Protein AF-A0AAW9FJ75-F1 (afdb_monomer_lite)

Sequence (188 aa):
MARKNKNDNGDEPKNPLRHLRPRLVPFRLHPFKQQVRNVAEQASFLSKLKSSIDAEEHICPKCDARMVFKAQEGEGAASLVCTSCDHSEPLSINPIEAMERSHRFMDQSNQMFYVGLGAAVLASLISMWNGSVFTFLGGILLGSILWVQSAGMRYRAWQYSNMRVYERKSPFKEWLRSELPFFKNRSA

Secondary structure (DSSP, 8-state):
---------------TTTT-----------HHHHHHHHHHHHHHHHHHHHHHHHHS-PBPTTT-PBEEEEEPTTT--EEEEETTT--EEE-SS-HHHHHHHHHHHHHHHHHHHHHHHHHHHHHHHHHHHHT-HHHHHHHHHHHHHHHHHHHHHHHHHHHHHTT-TT-SS--HHHHHHHH-GGGGGS--

pLDDT: mean 76.02, std 17.43, range [41.06, 97.62]

Organism: NCBI:txid1972867

Foldseek 3Di:
DDDDDDDDDDDDDPDPPPPPPPPPPPPPPPPVVVVVVVVVLLVVLVVLVQVVQVVPFDADPPPRATWHWDQDPPPLWIWTAGPPPRDIDTDPDRLVVLLVLLVVLLVVLVVLLVVLVVQLVVLVVVCVVVVPPVSNVVSNVSSVVSNVSSVVSNLSSVCSSNVVPPPPDRPVVVSVCVVDCVVVPPPD

Radius of gyration: 31.44 Å; chains: 1; bounding box: 96×66×96 Å

Structure (mmCIF, N/CA/C/O backbone):
data_AF-A0AAW9FJ75-F1
#
_entry.id   AF-A0AAW9FJ75-F1
#
loop_
_atom_site.group_PDB
_atom_site.id
_atom_site.type_symbol
_atom_site.label_atom_id
_atom_site.label_alt_id
_atom_site.label_comp_id
_atom_site.label_asym_id
_atom_site.label_entity_id
_atom_site.label_seq_id
_atom_site.pdbx_PDB_ins_code
_atom_site.Cartn_x
_atom_site.Cartn_y
_atom_site.Cartn_z
_atom_site.occupancy
_atom_site.B_iso_or_equiv
_atom_site.auth_seq_id
_atom_site.auth_comp_id
_atom_site.auth_asym_id
_atom_site.auth_atom_id
_atom_site.pdbx_PDB_model_num
ATOM 1 N N . MET A 1 1 ? 71.678 41.082 58.131 1.00 46.50 1 MET A N 1
ATOM 2 C CA . MET A 1 1 ? 72.166 39.683 58.116 1.00 46.50 1 MET A CA 1
ATOM 3 C C . MET A 1 1 ? 71.025 38.752 58.507 1.00 46.50 1 MET A C 1
ATOM 5 O O . MET A 1 1 ? 70.204 39.156 59.314 1.00 46.50 1 MET A O 1
ATOM 9 N N . ALA A 1 2 ? 71.050 37.530 57.966 1.00 46.59 2 ALA A N 1
ATOM 10 C CA . ALA A 1 2 ? 70.231 36.350 58.281 1.00 46.59 2 ALA A CA 1
ATOM 11 C C . ALA A 1 2 ? 68.883 36.164 57.544 1.00 46.59 2 ALA A C 1
ATOM 13 O O . ALA A 1 2 ? 67.877 36.814 57.803 1.00 46.59 2 ALA A O 1
ATOM 14 N N . ARG A 1 3 ? 68.926 35.172 56.641 1.00 50.38 3 ARG A N 1
ATOM 15 C CA . ARG A 1 3 ? 67.830 34.455 55.975 1.00 50.38 3 ARG A CA 1
ATOM 16 C C . ARG A 1 3 ? 66.921 33.743 56.987 1.00 50.38 3 ARG A C 1
ATOM 18 O O . ARG A 1 3 ? 67.434 33.169 57.944 1.00 50.38 3 ARG A O 1
ATOM 25 N N . LYS A 1 4 ? 65.640 33.569 56.642 1.00 51.56 4 LYS A N 1
ATOM 26 C CA . LYS A 1 4 ? 64.932 32.302 56.897 1.00 51.56 4 LYS A CA 1
ATOM 27 C C . LYS A 1 4 ? 63.907 31.992 55.802 1.00 51.56 4 LYS A C 1
ATOM 29 O O . LYS A 1 4 ? 62.943 32.716 55.599 1.00 51.56 4 LYS A O 1
ATOM 34 N N . ASN A 1 5 ? 64.202 30.891 55.115 1.00 59.09 5 ASN A N 1
ATOM 35 C CA . ASN A 1 5 ? 63.336 30.098 54.251 1.00 59.09 5 ASN A CA 1
ATOM 36 C C . ASN A 1 5 ? 62.063 29.672 54.989 1.00 59.09 5 ASN A C 1
ATOM 38 O O . ASN A 1 5 ? 62.166 29.188 56.119 1.00 59.09 5 ASN A O 1
ATOM 42 N N . LYS A 1 6 ? 60.924 29.679 54.292 1.00 54.12 6 LYS A N 1
ATOM 43 C CA . LYS A 1 6 ? 59.921 28.627 54.464 1.00 54.12 6 LYS A CA 1
ATOM 44 C C . LYS A 1 6 ? 59.096 28.452 53.186 1.00 54.12 6 LYS A C 1
ATOM 46 O O . LYS A 1 6 ? 58.213 29.245 52.886 1.00 54.12 6 LYS A O 1
ATOM 51 N N . ASN A 1 7 ? 59.456 27.411 52.439 1.00 52.62 7 ASN A N 1
ATOM 52 C CA . ASN A 1 7 ? 58.570 26.744 51.496 1.00 52.62 7 ASN A CA 1
ATOM 53 C C . ASN A 1 7 ? 57.486 26.052 52.320 1.00 52.62 7 ASN A C 1
ATOM 55 O O . ASN A 1 7 ? 57.838 25.210 53.143 1.00 52.62 7 ASN A O 1
ATOM 59 N N . ASP A 1 8 ? 56.218 26.359 52.078 1.00 57.41 8 ASP A N 1
ATOM 60 C CA . ASP A 1 8 ? 55.123 25.464 52.431 1.00 57.41 8 ASP A CA 1
ATOM 61 C C . ASP A 1 8 ? 54.283 25.258 51.162 1.00 57.41 8 ASP A C 1
ATOM 63 O O . ASP A 1 8 ? 53.726 26.184 50.574 1.00 57.41 8 ASP A O 1
ATOM 67 N N . ASN A 1 9 ? 54.344 24.011 50.695 1.00 53.56 9 ASN A N 1
ATOM 68 C CA . ASN A 1 9 ? 53.592 23.438 49.593 1.00 53.56 9 ASN A CA 1
ATOM 69 C C . ASN A 1 9 ? 52.095 23.457 49.905 1.00 53.56 9 ASN A C 1
ATOM 71 O O . ASN A 1 9 ? 51.703 23.130 51.024 1.00 53.56 9 ASN A O 1
ATOM 75 N N . GLY A 1 10 ? 51.269 23.684 48.891 1.00 53.66 10 GLY A N 1
ATOM 76 C CA . GLY A 1 10 ? 49.847 23.373 48.971 1.00 53.66 10 GLY A CA 1
ATOM 77 C C . GLY A 1 10 ? 49.025 24.306 48.112 1.00 53.66 10 GLY A C 1
ATOM 78 O O . GLY A 1 10 ? 48.746 25.419 48.525 1.00 53.66 10 GLY A O 1
ATOM 79 N N . ASP A 1 11 ? 48.719 23.863 46.896 1.00 50.50 11 ASP A N 1
ATOM 80 C CA . ASP A 1 11 ? 47.339 23.767 46.411 1.00 50.50 11 ASP A CA 1
ATOM 81 C C . ASP A 1 11 ? 47.375 23.321 44.949 1.00 50.50 11 ASP A C 1
ATOM 83 O O . ASP A 1 11 ? 47.463 24.103 44.004 1.00 50.50 11 ASP A O 1
ATOM 87 N N . GLU A 1 12 ? 47.353 22.001 44.774 1.00 53.88 12 GLU A N 1
ATOM 88 C CA . GLU A 1 12 ? 47.086 21.363 43.493 1.00 53.88 12 GLU A CA 1
ATOM 89 C C . GLU A 1 12 ? 45.628 21.690 43.103 1.00 53.88 12 GLU A C 1
ATOM 91 O O . GLU A 1 12 ? 44.701 21.317 43.836 1.00 53.88 12 GLU A O 1
ATOM 96 N N . PRO A 1 13 ? 45.367 22.405 41.992 1.00 55.25 13 PRO A N 1
ATOM 97 C CA . PRO A 1 13 ? 44.003 22.717 41.600 1.00 55.25 13 PRO A CA 1
ATOM 98 C C . PRO A 1 13 ? 43.302 21.423 41.183 1.00 55.25 13 PRO A C 1
ATOM 100 O O . PRO A 1 13 ? 43.617 20.813 40.159 1.00 55.25 13 PRO A O 1
ATOM 103 N N . LYS A 1 14 ? 42.322 21.002 41.990 1.00 55.75 14 LYS A N 1
ATOM 104 C CA . LYS A 1 14 ? 41.403 19.904 41.674 1.00 55.75 14 LYS A CA 1
ATOM 105 C C . LYS A 1 14 ? 40.703 20.215 40.354 1.00 55.75 14 LYS A C 1
ATOM 107 O O . LYS A 1 14 ? 39.761 20.997 40.307 1.00 55.75 14 LYS A O 1
ATOM 112 N N . ASN A 1 15 ? 41.186 19.590 39.287 1.00 48.56 15 ASN A N 1
ATOM 113 C CA . ASN A 1 15 ? 40.640 19.688 37.943 1.00 48.56 15 ASN A CA 1
ATOM 114 C C . ASN A 1 15 ? 39.185 19.154 37.931 1.00 48.56 15 ASN A C 1
ATOM 116 O O . ASN A 1 15 ? 38.987 17.951 38.134 1.00 48.56 15 ASN A O 1
ATOM 120 N N . PRO A 1 16 ? 38.157 19.998 37.705 1.00 53.88 16 PRO A N 1
ATOM 121 C CA . PRO A 1 16 ? 36.751 19.595 37.802 1.00 53.88 16 PRO A CA 1
ATOM 122 C C . PRO A 1 16 ? 36.247 18.778 36.595 1.00 53.88 16 PRO A C 1
ATOM 124 O O . PRO A 1 16 ? 35.074 18.419 36.532 1.00 53.88 16 PRO A O 1
ATOM 127 N N . LEU A 1 17 ? 37.107 18.431 35.631 1.00 52.53 17 LEU A N 1
ATOM 128 C CA . LEU A 1 17 ? 36.696 17.824 34.357 1.00 52.53 17 LEU A CA 1
ATOM 129 C C . LEU A 1 17 ? 36.716 16.283 34.326 1.00 52.53 17 LEU A C 1
ATOM 131 O O . LEU A 1 17 ? 36.639 15.682 33.256 1.00 52.53 17 LEU A O 1
ATOM 135 N N . ARG A 1 18 ? 36.763 15.596 35.477 1.00 48.56 18 ARG A N 1
ATOM 136 C CA . ARG A 1 18 ? 36.807 14.115 35.526 1.00 48.56 18 ARG A CA 1
ATOM 137 C C . ARG A 1 18 ? 35.466 13.397 35.310 1.00 48.56 18 ARG A C 1
ATOM 139 O O . ARG A 1 18 ? 35.436 12.167 35.345 1.00 48.56 18 ARG A O 1
ATOM 146 N N . HIS A 1 19 ? 34.375 14.124 35.063 1.00 50.81 19 HIS A N 1
ATOM 147 C CA . HIS A 1 19 ? 33.045 13.532 34.846 1.00 50.81 19 HIS A CA 1
ATOM 148 C C . HIS A 1 19 ? 32.590 13.470 33.385 1.00 50.81 19 HIS A C 1
ATOM 150 O O . HIS A 1 19 ? 31.574 12.843 33.096 1.00 50.81 19 HIS A O 1
ATOM 156 N N . LEU A 1 20 ? 33.370 13.996 32.440 1.00 49.84 20 LEU A N 1
ATOM 157 C CA . LEU A 1 20 ? 33.106 13.812 31.013 1.00 49.84 20 LEU A CA 1
ATOM 158 C C . LEU A 1 20 ? 33.837 12.566 30.504 1.00 49.84 20 LEU A C 1
ATOM 160 O O . LEU A 1 20 ? 34.730 12.646 29.668 1.00 49.84 20 LEU A O 1
ATOM 164 N N . ARG A 1 21 ? 33.457 11.380 31.004 1.00 48.88 21 ARG A N 1
ATOM 165 C CA . ARG A 1 21 ? 33.684 10.173 30.200 1.00 48.88 21 ARG A CA 1
ATOM 166 C C . ARG A 1 21 ? 32.742 10.286 29.003 1.00 48.88 21 ARG A C 1
ATOM 168 O O . ARG A 1 21 ? 31.530 10.300 29.232 1.00 48.88 21 ARG A O 1
ATOM 175 N N . PRO A 1 22 ? 33.231 10.352 27.754 1.00 47.34 22 PRO A N 1
ATOM 176 C CA . PRO A 1 22 ? 32.351 10.169 26.618 1.00 47.34 22 PRO A CA 1
ATOM 177 C C . PRO A 1 22 ? 31.706 8.793 26.788 1.00 47.34 22 PRO A C 1
ATOM 179 O O . PRO A 1 22 ? 32.383 7.764 26.775 1.00 47.34 22 PRO A O 1
ATOM 182 N N . ARG A 1 23 ? 30.389 8.771 27.022 1.00 41.06 23 ARG A N 1
ATOM 183 C CA . ARG A 1 23 ? 29.586 7.576 26.777 1.00 41.06 23 ARG A CA 1
ATOM 184 C C . ARG A 1 23 ? 29.824 7.262 25.307 1.00 41.06 23 ARG A C 1
ATOM 186 O O . ARG A 1 23 ? 29.280 7.942 24.443 1.00 41.06 23 ARG A O 1
ATOM 193 N N . LEU A 1 24 ? 30.676 6.276 25.041 1.00 42.84 24 LEU A N 1
ATOM 194 C CA . LEU A 1 24 ? 30.712 5.579 23.767 1.00 42.84 24 LEU A CA 1
ATOM 195 C C . LEU A 1 24 ? 29.296 5.050 23.558 1.00 42.84 24 LEU A C 1
ATOM 197 O O . LEU A 1 24 ? 28.901 4.031 24.121 1.00 42.84 24 LEU A O 1
ATOM 201 N N . VAL A 1 25 ? 28.494 5.826 22.834 1.00 48.31 25 VAL A N 1
ATOM 202 C CA . VAL A 1 25 ? 27.226 5.363 22.295 1.00 48.31 25 VAL A CA 1
ATOM 203 C C . VAL A 1 25 ? 27.608 4.160 21.438 1.00 48.31 25 VAL A C 1
ATOM 205 O O . VAL A 1 25 ? 28.497 4.305 20.594 1.00 48.31 25 VAL A O 1
ATOM 208 N N . PRO A 1 26 ? 27.038 2.966 21.663 1.00 45.91 26 PRO A N 1
ATOM 209 C CA . PRO A 1 26 ? 27.332 1.836 20.804 1.00 45.91 26 PRO A CA 1
ATOM 210 C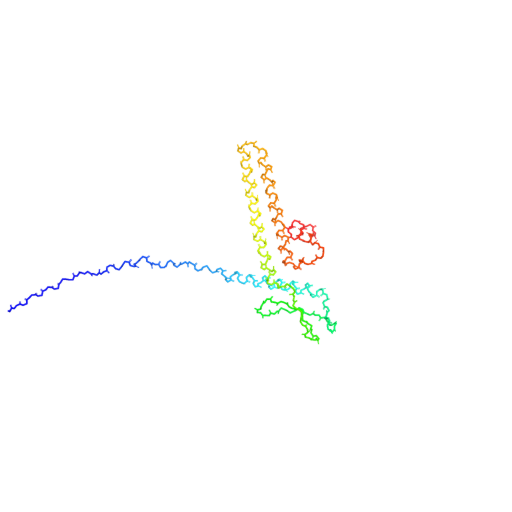 C . PRO A 1 26 ? 26.978 2.254 19.379 1.00 45.91 26 PRO A C 1
ATOM 212 O O . PRO A 1 26 ? 25.820 2.550 19.076 1.00 45.91 26 PRO A O 1
ATOM 215 N N . PHE A 1 27 ? 27.999 2.338 18.526 1.00 42.16 27 PHE A N 1
ATOM 216 C CA . PHE A 1 27 ? 27.842 2.562 17.100 1.00 42.16 27 PHE A CA 1
ATOM 217 C C . PHE A 1 27 ? 26.965 1.415 16.590 1.00 42.16 27 PHE A C 1
ATOM 219 O O . PHE A 1 27 ? 27.404 0.269 16.479 1.00 42.16 27 PHE A O 1
ATOM 226 N N . ARG A 1 28 ? 25.675 1.696 16.372 1.00 45.28 28 ARG A N 1
ATOM 227 C CA . ARG A 1 28 ? 24.745 0.762 15.741 1.00 45.28 28 ARG A CA 1
ATOM 228 C C . ARG A 1 28 ? 25.319 0.425 14.367 1.00 45.28 28 ARG A C 1
ATOM 230 O O . ARG A 1 28 ? 25.204 1.221 13.442 1.00 45.28 28 ARG A O 1
ATOM 237 N N . LEU A 1 29 ? 25.854 -0.783 14.212 1.00 42.38 29 LEU A N 1
ATOM 238 C CA . LEU A 1 29 ? 26.200 -1.431 12.937 1.00 42.38 29 LEU A CA 1
ATOM 239 C C . LEU A 1 29 ? 24.950 -1.740 12.072 1.00 42.38 29 LEU A C 1
ATOM 241 O O . LEU A 1 29 ? 24.870 -2.767 11.403 1.00 42.38 29 LEU A O 1
ATOM 245 N N . HIS A 1 30 ? 23.942 -0.864 12.085 1.00 46.34 30 HIS A N 1
ATOM 246 C CA . HIS A 1 30 ? 22.736 -0.992 11.274 1.00 46.34 30 HIS A CA 1
ATOM 247 C C . HIS A 1 30 ? 22.834 -0.481 9.823 1.00 46.34 30 HIS A C 1
ATOM 249 O O . HIS A 1 30 ? 22.090 -1.037 9.012 1.00 46.34 30 HIS A O 1
ATOM 255 N N . PRO A 1 31 ? 23.707 0.474 9.417 1.00 50.16 31 PRO A N 1
ATOM 256 C CA . PRO A 1 31 ? 23.591 1.028 8.067 1.00 50.16 31 PRO A CA 1
ATOM 257 C C . PRO A 1 31 ? 23.984 0.011 6.990 1.00 50.16 31 PRO A C 1
ATOM 259 O O . PRO A 1 31 ? 23.342 -0.050 5.949 1.00 50.16 31 PRO A O 1
ATOM 262 N N . PHE A 1 32 ? 24.953 -0.871 7.259 1.00 43.66 32 PHE A N 1
ATOM 263 C CA . PHE A 1 32 ? 25.459 -1.794 6.239 1.00 43.66 32 PHE A CA 1
ATOM 264 C C . PHE A 1 32 ? 24.458 -2.904 5.884 1.00 43.66 32 PHE A C 1
ATOM 266 O O . PHE A 1 32 ? 24.264 -3.218 4.714 1.00 43.66 32 PHE A O 1
ATOM 273 N N . LYS A 1 33 ? 23.745 -3.469 6.871 1.00 46.38 33 LYS A N 1
ATOM 274 C CA . LYS A 1 33 ? 22.699 -4.475 6.598 1.00 46.38 33 LYS A CA 1
ATOM 275 C C . LYS A 1 33 ? 21.486 -3.875 5.887 1.00 46.38 33 LYS A C 1
ATOM 277 O O . LYS A 1 33 ? 20.886 -4.564 5.068 1.00 46.38 33 LYS A O 1
ATOM 282 N N . GLN A 1 34 ? 21.134 -2.622 6.183 1.00 49.28 34 GLN A N 1
ATOM 283 C CA . GLN A 1 34 ? 20.093 -1.903 5.443 1.00 49.28 34 GLN A CA 1
ATOM 284 C C . GLN A 1 34 ? 20.538 -1.629 4.006 1.00 49.28 34 GLN A C 1
ATOM 286 O O . GLN A 1 34 ? 19.801 -1.931 3.077 1.00 49.28 34 GLN A O 1
ATOM 291 N N . GLN A 1 35 ? 21.771 -1.170 3.810 1.00 50.38 35 GLN A N 1
ATOM 292 C CA . GLN A 1 35 ? 22.295 -0.843 2.488 1.00 50.38 35 GLN A CA 1
ATOM 293 C C . GLN A 1 35 ? 22.420 -2.077 1.582 1.00 50.38 35 GLN A C 1
ATOM 295 O O . GLN A 1 35 ? 21.996 -2.027 0.433 1.00 50.38 35 GLN A O 1
ATOM 300 N N . VAL A 1 36 ? 22.884 -3.220 2.098 1.00 52.94 36 VAL A N 1
ATOM 301 C CA . VAL A 1 36 ? 22.960 -4.471 1.316 1.00 52.94 36 VAL A CA 1
ATOM 302 C C . VAL A 1 36 ? 21.568 -5.047 1.011 1.00 52.94 36 VAL A C 1
ATOM 304 O O . VAL A 1 36 ? 21.348 -5.561 -0.085 1.00 52.94 36 VAL A O 1
ATOM 307 N N . ARG A 1 37 ? 20.599 -4.931 1.936 1.00 54.38 37 ARG A N 1
ATOM 308 C CA . ARG A 1 37 ? 19.208 -5.351 1.683 1.00 54.38 37 ARG A CA 1
ATOM 309 C C . ARG A 1 37 ? 18.560 -4.490 0.592 1.00 54.38 37 ARG A C 1
ATOM 311 O O . ARG A 1 37 ? 17.926 -5.044 -0.299 1.00 54.38 37 ARG A O 1
ATOM 318 N N . ASN A 1 38 ? 18.824 -3.184 0.604 1.00 59.75 38 ASN A N 1
ATOM 319 C CA . ASN A 1 38 ? 18.346 -2.254 -0.417 1.00 59.75 38 ASN A CA 1
ATOM 320 C C . ASN A 1 38 ? 18.935 -2.570 -1.801 1.00 59.75 38 ASN A C 1
ATOM 322 O O . ASN A 1 38 ? 18.204 -2.529 -2.782 1.00 59.75 38 ASN A O 1
ATOM 326 N N . VAL A 1 39 ? 20.219 -2.943 -1.895 1.00 66.50 39 VAL A N 1
ATOM 327 C CA . VAL A 1 39 ? 20.851 -3.319 -3.177 1.00 66.50 39 VAL A CA 1
ATOM 328 C C . VAL A 1 39 ? 20.269 -4.624 -3.731 1.00 66.50 39 VAL A C 1
ATOM 330 O O . VAL A 1 39 ? 19.999 -4.716 -4.926 1.00 66.50 39 VAL A O 1
ATOM 333 N N . ALA A 1 40 ? 20.030 -5.629 -2.881 1.00 65.44 40 ALA A N 1
ATOM 334 C CA . ALA A 1 40 ? 19.418 -6.888 -3.311 1.00 65.44 40 ALA A CA 1
ATOM 335 C C . ALA A 1 40 ? 17.955 -6.703 -3.758 1.00 65.44 40 ALA A C 1
ATOM 337 O O . ALA A 1 40 ? 17.549 -7.247 -4.788 1.00 65.44 40 ALA A O 1
ATOM 338 N N . GLU A 1 41 ? 17.172 -5.906 -3.024 1.00 65.56 41 GLU A N 1
ATOM 339 C CA . GLU A 1 41 ? 15.804 -5.554 -3.418 1.00 65.56 41 GLU A CA 1
ATOM 340 C C . GLU A 1 41 ? 15.790 -4.743 -4.718 1.00 65.56 41 GLU A C 1
ATOM 342 O O . GLU A 1 41 ? 15.038 -5.092 -5.629 1.00 65.56 41 GLU A O 1
ATOM 347 N N . GLN A 1 42 ? 16.680 -3.755 -4.865 1.00 67.75 42 GLN A N 1
ATOM 348 C CA . GLN A 1 42 ? 16.848 -2.994 -6.107 1.00 67.75 42 GLN A CA 1
ATOM 349 C C . GLN A 1 42 ? 17.211 -3.898 -7.286 1.00 67.75 42 GLN A C 1
ATOM 351 O O . GLN A 1 42 ? 16.582 -3.801 -8.334 1.00 67.75 42 GLN A O 1
ATOM 356 N N . ALA A 1 43 ? 18.159 -4.823 -7.126 1.00 70.38 43 ALA A N 1
ATOM 357 C CA . ALA A 1 43 ? 18.528 -5.765 -8.181 1.00 70.38 43 ALA A CA 1
ATOM 358 C C . ALA A 1 43 ? 17.350 -6.670 -8.586 1.00 70.38 43 ALA A C 1
ATOM 360 O O . ALA A 1 43 ? 17.127 -6.906 -9.774 1.00 70.38 43 ALA A O 1
ATOM 361 N N . SER A 1 44 ? 16.559 -7.141 -7.614 1.00 72.69 44 SER A N 1
ATOM 362 C CA . SER A 1 44 ? 15.359 -7.949 -7.876 1.00 72.69 44 SER A CA 1
ATOM 363 C C . SER A 1 44 ? 14.238 -7.158 -8.563 1.00 72.69 44 SER A C 1
ATOM 365 O O . SER A 1 44 ? 13.468 -7.705 -9.352 1.00 72.69 44 SER A O 1
ATOM 367 N N . PHE A 1 45 ? 14.147 -5.859 -8.279 1.00 68.19 45 PHE A N 1
ATOM 368 C CA . PHE A 1 45 ? 13.196 -4.959 -8.914 1.00 68.19 45 PHE A CA 1
ATOM 369 C C . PHE A 1 45 ? 13.628 -4.633 -10.345 1.00 68.19 45 PHE A C 1
ATOM 371 O O . PHE A 1 45 ? 12.825 -4.752 -11.266 1.00 68.19 45 PHE A O 1
ATOM 378 N N . LEU A 1 46 ? 14.910 -4.323 -10.553 1.00 69.50 46 LEU A N 1
ATOM 379 C CA . LEU A 1 46 ? 15.499 -4.082 -11.871 1.00 69.50 46 LEU A CA 1
ATOM 380 C C . LEU A 1 46 ? 15.405 -5.310 -12.784 1.00 69.50 46 LEU A C 1
ATOM 382 O O . LEU A 1 46 ? 15.153 -5.162 -13.978 1.00 69.50 46 LEU A O 1
ATOM 386 N N . SER A 1 47 ? 15.550 -6.525 -12.249 1.00 73.94 47 SER A N 1
ATOM 387 C CA . SER A 1 47 ? 15.378 -7.745 -13.045 1.00 73.94 47 SER A CA 1
ATOM 388 C C . SER A 1 47 ? 13.919 -7.976 -13.451 1.00 73.94 47 SER A C 1
ATOM 390 O O . SER A 1 47 ? 13.655 -8.287 -14.613 1.00 73.94 47 SER A O 1
ATOM 392 N N . LYS A 1 48 ? 12.958 -7.749 -12.542 1.00 72.31 48 LYS A N 1
ATOM 393 C CA . LYS A 1 48 ? 11.521 -7.778 -12.870 1.00 72.31 48 LYS A CA 1
ATOM 394 C C . LYS A 1 48 ? 11.147 -6.711 -13.897 1.00 72.31 48 LYS A C 1
ATOM 396 O O . LYS A 1 48 ? 10.415 -7.009 -14.841 1.00 72.31 48 LYS A O 1
ATOM 401 N N . LEU A 1 49 ? 11.678 -5.501 -13.741 1.00 67.94 49 LEU A N 1
ATOM 402 C CA . LEU A 1 49 ? 11.532 -4.400 -14.689 1.00 67.94 49 LEU A CA 1
ATOM 403 C C . LEU A 1 49 ? 12.004 -4.797 -16.078 1.00 67.94 49 LEU A C 1
ATOM 405 O O . LEU A 1 49 ? 11.227 -4.731 -17.025 1.00 67.94 49 LEU A O 1
ATOM 409 N N . LYS A 1 50 ? 13.242 -5.285 -16.172 1.00 70.62 50 LYS A N 1
ATOM 410 C CA . LYS A 1 50 ? 13.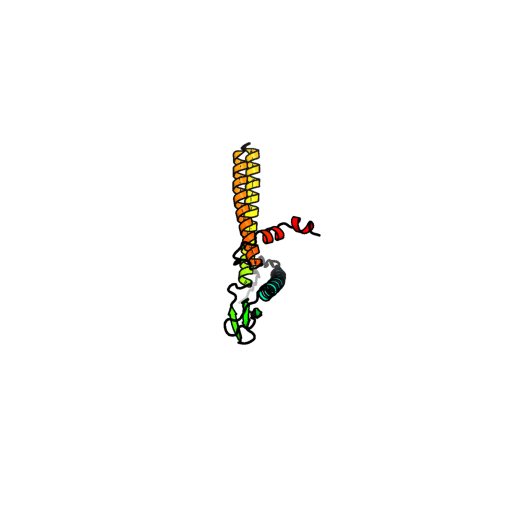815 -5.758 -17.426 1.00 70.62 50 LYS A CA 1
ATOM 411 C C . LYS A 1 50 ? 12.929 -6.821 -18.074 1.00 70.62 50 LYS A C 1
ATOM 413 O O . LYS A 1 50 ? 12.592 -6.684 -19.238 1.00 70.62 50 LYS A O 1
ATOM 418 N N . SER A 1 51 ? 12.458 -7.813 -17.311 1.00 71.50 51 SER A N 1
ATOM 419 C CA . SER A 1 51 ? 11.570 -8.853 -17.853 1.00 71.50 51 SER A CA 1
ATOM 420 C C . SER A 1 51 ? 10.200 -8.342 -18.315 1.00 71.50 51 SER A C 1
ATOM 422 O O . SER A 1 51 ? 9.631 -8.904 -19.243 1.00 71.50 51 SER A O 1
ATOM 424 N N . SER A 1 52 ? 9.667 -7.293 -17.681 1.00 66.94 52 SER A N 1
ATOM 425 C CA . SER A 1 52 ? 8.366 -6.716 -18.048 1.00 66.94 52 SER A CA 1
ATOM 426 C C . SER A 1 52 ? 8.485 -5.863 -19.309 1.00 66.94 52 SER A C 1
ATOM 428 O O . SER A 1 52 ? 7.638 -5.948 -20.187 1.00 66.94 52 SER A O 1
ATOM 430 N N . ILE A 1 53 ? 9.574 -5.099 -19.416 1.00 67.31 53 ILE A N 1
ATOM 431 C CA . ILE A 1 53 ? 9.885 -4.259 -20.575 1.00 67.31 53 ILE A CA 1
ATOM 432 C C . ILE A 1 53 ? 10.297 -5.115 -21.775 1.00 67.31 53 ILE A C 1
ATOM 434 O O . ILE A 1 53 ? 9.852 -4.852 -22.877 1.00 67.31 53 ILE A O 1
ATOM 438 N N . ASP A 1 54 ? 11.082 -6.179 -21.588 1.00 67.19 54 ASP A N 1
ATOM 439 C CA . ASP A 1 54 ? 11.462 -7.084 -22.686 1.00 67.19 54 ASP A CA 1
ATOM 440 C C . ASP A 1 54 ? 10.252 -7.864 -23.253 1.00 67.19 54 ASP A C 1
ATOM 442 O O . ASP A 1 54 ? 10.302 -8.353 -24.391 1.00 67.19 54 ASP A O 1
ATOM 446 N N . ALA A 1 55 ? 9.176 -7.996 -22.462 1.00 60.66 55 ALA A N 1
ATOM 447 C CA . ALA A 1 55 ? 7.914 -8.613 -22.868 1.00 60.66 55 ALA A CA 1
ATOM 448 C C . ALA A 1 55 ? 7.003 -7.659 -23.661 1.00 60.66 55 ALA A C 1
ATOM 450 O O . ALA A 1 55 ? 6.190 -8.128 -24.458 1.00 60.66 55 ALA A O 1
ATOM 451 N N . GLU A 1 56 ? 7.137 -6.347 -23.462 1.00 65.88 56 GLU A N 1
ATOM 452 C CA . GLU A 1 56 ? 6.410 -5.324 -24.210 1.00 65.88 56 GLU A CA 1
ATOM 453 C C . GLU A 1 56 ? 7.305 -4.836 -25.357 1.00 65.88 56 GLU A C 1
ATOM 455 O O . GLU A 1 56 ? 8.353 -4.230 -25.156 1.00 65.88 56 GLU A O 1
ATOM 460 N N . GLU A 1 57 ? 6.962 -5.184 -26.596 1.00 69.38 57 GLU A N 1
ATOM 461 C CA . GLU A 1 57 ? 7.838 -4.896 -27.730 1.00 69.38 57 GLU A CA 1
ATOM 462 C C . GLU A 1 57 ? 7.870 -3.392 -28.040 1.00 69.38 57 GLU A C 1
ATOM 464 O O . GLU A 1 57 ? 6.997 -2.849 -28.712 1.00 69.38 57 GLU A O 1
ATOM 469 N N . HIS A 1 58 ? 8.895 -2.710 -27.531 1.00 77.06 58 HIS A N 1
ATOM 470 C CA . HIS A 1 58 ? 9.138 -1.301 -27.805 1.00 77.06 58 HIS A CA 1
ATOM 471 C C . HIS A 1 58 ? 9.915 -1.129 -29.116 1.00 77.06 58 HIS A C 1
ATOM 473 O O . HIS A 1 58 ? 11.071 -1.547 -29.242 1.00 77.06 58 HIS A O 1
ATOM 479 N N . ILE A 1 59 ? 9.272 -0.483 -30.087 1.00 83.31 59 ILE A N 1
ATOM 480 C CA . ILE A 1 59 ? 9.814 -0.215 -31.422 1.00 83.31 59 ILE A CA 1
ATOM 481 C C . ILE A 1 59 ? 10.386 1.206 -31.455 1.00 83.31 59 ILE A C 1
ATOM 483 O O . ILE A 1 59 ? 9.752 2.150 -30.985 1.00 83.31 59 ILE A O 1
ATOM 487 N N . CYS A 1 60 ? 11.599 1.368 -31.985 1.00 84.06 60 CYS A N 1
ATOM 488 C CA . CYS A 1 60 ? 12.253 2.669 -32.079 1.00 84.06 60 CYS A CA 1
ATOM 489 C C . CYS A 1 60 ? 11.555 3.572 -33.112 1.00 84.06 60 CYS A C 1
ATOM 491 O O . CYS A 1 60 ? 11.484 3.187 -34.277 1.00 84.06 60 CYS A O 1
ATOM 493 N N . PRO A 1 61 ? 11.177 4.818 -32.768 1.00 85.38 61 PRO A N 1
ATOM 494 C CA . PRO A 1 61 ? 10.484 5.720 -33.694 1.00 85.38 61 PRO A CA 1
ATOM 495 C C . PRO A 1 61 ? 11.344 6.199 -34.877 1.00 85.38 61 PRO A C 1
ATOM 497 O O . PRO A 1 61 ? 10.823 6.816 -35.801 1.00 85.38 61 PRO A O 1
ATOM 500 N N . LYS A 1 62 ? 12.669 5.980 -34.843 1.00 89.25 62 LYS A N 1
ATOM 501 C CA . LYS A 1 62 ? 13.594 6.425 -35.900 1.00 89.25 62 LYS A CA 1
ATOM 502 C C . LYS A 1 62 ? 13.926 5.360 -36.939 1.00 89.25 62 LYS A C 1
ATOM 504 O O . LYS A 1 62 ? 14.236 5.716 -38.071 1.00 89.25 62 LYS A O 1
ATOM 509 N N . CYS A 1 63 ? 13.976 4.091 -36.548 1.00 87.88 63 CYS A N 1
ATOM 510 C CA . CYS A 1 63 ? 14.500 3.024 -37.407 1.00 87.88 63 CYS A CA 1
ATOM 511 C C . CYS A 1 63 ? 13.727 1.707 -37.306 1.00 87.88 63 CYS A C 1
ATOM 513 O O . CYS A 1 63 ? 14.204 0.702 -37.827 1.00 87.88 63 CYS A O 1
ATOM 515 N N . ASP A 1 64 ? 12.595 1.695 -36.597 1.00 87.69 64 ASP A N 1
ATOM 516 C CA . ASP A 1 64 ? 11.744 0.525 -36.352 1.00 87.69 64 ASP A CA 1
ATOM 517 C C . ASP A 1 64 ? 12.459 -0.701 -35.750 1.00 87.69 64 ASP A C 1
ATOM 519 O O . ASP A 1 64 ? 11.906 -1.797 -35.676 1.00 87.69 64 ASP A O 1
ATOM 523 N N . ALA A 1 65 ? 13.688 -0.531 -35.259 1.00 87.69 65 ALA A N 1
ATOM 524 C CA . ALA A 1 65 ? 14.411 -1.580 -34.562 1.00 87.69 65 ALA A CA 1
ATOM 525 C C . ALA A 1 65 ? 13.949 -1.698 -33.104 1.00 87.69 65 ALA A C 1
ATOM 527 O O . ALA A 1 65 ? 13.493 -0.734 -32.482 1.00 87.69 65 ALA A O 1
ATOM 528 N N . ARG A 1 66 ? 14.122 -2.892 -32.536 1.00 83.94 66 ARG A N 1
ATOM 529 C CA . ARG A 1 66 ? 13.761 -3.199 -31.149 1.00 83.94 66 ARG A CA 1
ATOM 530 C C . ARG A 1 66 ? 14.609 -2.382 -30.171 1.00 83.94 66 ARG A C 1
ATOM 532 O O . ARG A 1 66 ? 15.838 -2.353 -30.282 1.00 83.94 66 ARG A O 1
ATOM 539 N N . MET A 1 67 ? 13.965 -1.731 -29.208 1.00 81.12 67 MET A N 1
ATOM 540 C CA . MET A 1 67 ? 14.656 -1.033 -28.123 1.00 81.12 67 MET A CA 1
ATOM 541 C C . MET A 1 67 ? 14.962 -1.998 -26.976 1.00 81.12 67 MET A C 1
ATOM 543 O O . MET A 1 67 ? 14.167 -2.882 -26.668 1.00 81.12 67 MET A O 1
ATOM 547 N N . VAL A 1 68 ? 16.129 -1.835 -26.351 1.00 82.38 68 VAL A N 1
ATOM 548 C CA . VAL A 1 68 ? 16.584 -2.667 -25.231 1.00 82.38 68 VAL A CA 1
ATOM 549 C C . VAL A 1 68 ? 16.686 -1.810 -23.979 1.00 82.38 68 VAL A C 1
ATOM 551 O O . VAL A 1 68 ? 17.190 -0.687 -24.015 1.00 82.38 68 VAL A O 1
ATOM 554 N N . PHE A 1 69 ? 16.246 -2.353 -22.850 1.00 79.69 69 PHE A N 1
ATOM 555 C CA . PHE A 1 69 ? 16.388 -1.696 -21.560 1.00 79.69 69 PHE A CA 1
ATOM 556 C C . PHE A 1 69 ? 17.860 -1.617 -21.121 1.00 79.69 69 PHE A C 1
ATOM 558 O O . PHE A 1 69 ? 18.535 -2.645 -20.987 1.00 79.69 69 PHE A O 1
ATOM 565 N N . LYS A 1 70 ? 18.342 -0.406 -20.821 1.00 76.56 70 LYS A N 1
ATOM 566 C CA . LYS A 1 70 ? 19.619 -0.174 -20.135 1.00 76.56 70 LYS A CA 1
ATOM 567 C C . LYS A 1 70 ? 19.385 0.630 -18.856 1.00 76.56 70 LYS A C 1
ATOM 569 O O . LYS A 1 70 ? 18.877 1.748 -18.884 1.00 76.56 70 LYS A O 1
ATOM 574 N N . ALA A 1 71 ? 19.796 0.061 -17.725 1.00 69.75 71 ALA A N 1
ATOM 575 C CA . ALA A 1 71 ? 19.955 0.819 -16.490 1.00 69.75 71 ALA A CA 1
ATOM 576 C C . ALA A 1 71 ? 21.270 1.609 -16.572 1.00 69.75 71 ALA A C 1
ATOM 578 O O . ALA A 1 71 ? 22.306 1.023 -16.890 1.00 69.75 71 ALA A O 1
ATOM 579 N N . GLN A 1 72 ? 21.236 2.916 -16.311 1.00 67.75 72 GLN A N 1
ATOM 580 C CA . GLN A 1 72 ? 22.453 3.719 -16.205 1.00 67.75 72 GLN A CA 1
ATOM 581 C C . GLN A 1 72 ? 23.111 3.466 -14.843 1.00 67.75 72 GLN A C 1
ATOM 583 O O . GLN A 1 72 ? 22.486 3.636 -13.793 1.00 67.75 72 GLN A O 1
ATOM 588 N N . GLU A 1 73 ? 24.382 3.063 -14.852 1.00 58.28 73 GLU A N 1
ATOM 589 C CA . GLU A 1 73 ? 25.191 2.995 -13.635 1.00 58.28 73 GLU A CA 1
ATOM 590 C C . GLU A 1 73 ? 25.412 4.411 -13.085 1.00 58.28 73 GLU A C 1
ATOM 592 O O . GLU A 1 73 ? 25.926 5.281 -13.781 1.00 58.28 73 GLU A O 1
ATOM 597 N N . GLY A 1 74 ? 25.022 4.643 -11.828 1.00 54.97 74 GLY A N 1
ATOM 598 C CA . GLY A 1 74 ? 25.364 5.856 -11.075 1.00 54.97 74 GLY A CA 1
ATOM 599 C C . GLY A 1 74 ? 24.194 6.775 -10.715 1.00 54.97 74 GLY A C 1
ATOM 600 O O . GLY A 1 74 ? 24.212 7.342 -9.628 1.00 54.97 74 GLY A O 1
ATOM 601 N N . GLU A 1 75 ? 23.151 6.873 -11.546 1.00 55.31 75 GLU A N 1
ATOM 602 C CA . GLU A 1 75 ? 22.074 7.870 -11.344 1.00 55.31 75 GLU A CA 1
ATOM 603 C C . GLU A 1 75 ? 20.680 7.268 -11.123 1.00 55.31 75 GLU A C 1
ATOM 605 O O . GLU A 1 75 ? 19.705 7.984 -10.893 1.00 55.31 75 GLU A O 1
ATOM 610 N N . GLY A 1 76 ? 20.548 5.940 -11.187 1.00 57.12 76 GLY A N 1
ATOM 611 C CA . GLY A 1 76 ? 19.250 5.277 -11.033 1.00 57.12 76 GLY A CA 1
ATOM 612 C C . GLY A 1 76 ? 18.268 5.533 -12.172 1.00 57.12 76 GLY A C 1
ATOM 613 O O . GLY A 1 76 ? 17.150 5.024 -12.138 1.00 57.12 76 GLY A O 1
ATOM 614 N N . ALA A 1 77 ? 18.674 6.300 -13.181 1.00 64.00 77 ALA A N 1
ATOM 615 C CA . ALA A 1 77 ? 17.923 6.484 -14.401 1.00 64.00 77 ALA A CA 1
ATOM 616 C C . ALA A 1 77 ? 17.929 5.183 -15.212 1.00 64.00 77 ALA A C 1
ATOM 618 O O . ALA A 1 77 ? 18.934 4.475 -15.320 1.00 64.00 77 ALA A O 1
ATOM 619 N N . ALA A 1 78 ? 16.778 4.864 -15.786 1.00 72.44 78 ALA A N 1
ATOM 620 C CA . ALA A 1 78 ? 16.638 3.793 -16.751 1.00 72.44 78 ALA A CA 1
ATOM 621 C C . ALA A 1 78 ? 16.209 4.394 -18.087 1.00 72.44 78 ALA A C 1
ATOM 623 O O . ALA A 1 78 ? 15.389 5.314 -18.121 1.00 72.44 78 ALA A O 1
ATOM 624 N N . SER A 1 79 ? 16.749 3.877 -19.184 1.00 80.00 79 SER A N 1
ATOM 625 C CA . SER A 1 79 ? 16.374 4.302 -20.528 1.00 80.00 79 SER A CA 1
ATOM 626 C C . SER A 1 79 ? 16.196 3.107 -21.456 1.00 80.00 79 SER A C 1
ATOM 628 O O . SER A 1 79 ? 16.793 2.039 -21.284 1.00 80.00 79 SER A O 1
ATOM 630 N N . LEU A 1 80 ? 15.329 3.296 -22.444 1.00 81.69 80 LEU A N 1
ATOM 631 C CA . LEU A 1 80 ? 15.222 2.421 -23.600 1.00 81.69 80 LEU A CA 1
ATOM 632 C C . LEU A 1 80 ? 16.262 2.890 -24.609 1.00 81.69 80 LEU A C 1
ATOM 634 O O . LEU A 1 80 ? 16.261 4.055 -24.996 1.00 81.69 80 LEU A O 1
ATOM 638 N N . VAL A 1 81 ? 17.169 2.004 -25.010 1.00 85.44 81 VAL A N 1
ATOM 639 C CA . VAL A 1 81 ? 18.232 2.317 -25.969 1.00 85.44 81 VAL A CA 1
ATOM 640 C C . VAL A 1 81 ? 18.059 1.440 -27.199 1.00 85.44 81 VAL A C 1
ATOM 642 O O . VAL A 1 81 ? 18.036 0.211 -27.109 1.00 85.44 81 VAL A O 1
ATOM 645 N N . CYS A 1 82 ? 17.944 2.068 -28.364 1.00 86.75 82 CYS A N 1
ATOM 646 C CA . CYS A 1 82 ? 17.946 1.374 -29.640 1.00 86.75 82 CYS A CA 1
ATOM 647 C C . CYS A 1 82 ? 19.377 0.986 -30.026 1.00 86.75 82 CYS A C 1
ATOM 649 O O . CYS A 1 82 ? 20.246 1.842 -30.172 1.00 86.75 82 CYS A O 1
ATOM 651 N N . THR A 1 83 ? 19.624 -0.304 -30.245 1.00 86.19 83 THR A N 1
ATOM 652 C CA . THR A 1 83 ? 20.952 -0.813 -30.627 1.00 86.19 83 THR A CA 1
ATOM 653 C C . THR A 1 83 ? 21.338 -0.491 -32.072 1.00 86.19 83 THR A C 1
ATOM 655 O O . THR A 1 83 ? 22.519 -0.540 -32.399 1.00 86.19 83 THR A O 1
ATOM 658 N N . SER A 1 84 ? 20.372 -0.156 -32.936 1.00 89.12 84 SER A N 1
ATOM 659 C CA . SER A 1 84 ? 20.614 0.098 -34.363 1.00 89.12 84 SER A CA 1
ATOM 660 C C . SER A 1 84 ? 20.955 1.551 -34.692 1.00 89.12 84 SER A C 1
ATOM 662 O O . SER A 1 84 ? 21.708 1.788 -35.630 1.00 89.12 84 SER A O 1
ATOM 664 N N . CYS A 1 85 ? 20.395 2.526 -33.968 1.00 88.94 85 CYS A N 1
ATOM 665 C CA . CYS A 1 85 ? 20.568 3.956 -34.271 1.00 88.94 85 CYS A CA 1
ATOM 666 C C . CYS A 1 85 ? 21.026 4.803 -33.074 1.00 88.94 85 CYS A C 1
ATOM 668 O O . CYS A 1 85 ? 21.044 6.029 -33.175 1.00 88.94 85 CYS A O 1
ATOM 670 N N . ASP A 1 86 ? 21.349 4.158 -31.947 1.00 86.56 86 ASP A N 1
ATOM 671 C CA . ASP A 1 86 ? 21.781 4.785 -30.689 1.00 86.56 86 ASP A CA 1
ATOM 672 C C . ASP A 1 86 ? 20.789 5.824 -30.127 1.00 86.56 86 ASP A C 1
ATOM 674 O O . ASP A 1 86 ? 21.122 6.698 -29.329 1.00 86.56 86 ASP A O 1
ATOM 678 N N . HIS A 1 87 ? 19.522 5.747 -30.546 1.00 85.75 87 HIS A N 1
ATOM 679 C CA . HIS A 1 87 ? 18.468 6.579 -29.989 1.00 85.75 87 HIS A CA 1
ATOM 680 C C . HIS A 1 87 ? 18.091 6.075 -28.595 1.00 85.75 87 HIS A C 1
ATOM 682 O O . HIS A 1 87 ? 17.727 4.908 -28.436 1.00 85.75 87 HIS A O 1
ATOM 688 N N . SER A 1 88 ? 18.158 6.962 -27.602 1.00 82.88 88 SER A N 1
ATOM 689 C CA . SER A 1 88 ? 17.737 6.682 -26.232 1.00 82.88 88 SER A CA 1
ATOM 690 C C . SER A 1 88 ? 16.491 7.476 -25.855 1.00 82.88 88 SER A C 1
ATOM 692 O O . SER A 1 88 ? 16.470 8.697 -26.026 1.00 82.88 88 SER A O 1
ATOM 694 N N . GLU A 1 89 ? 15.509 6.805 -25.266 1.00 80.12 89 GLU A N 1
ATOM 695 C CA . GLU A 1 89 ? 14.333 7.431 -24.667 1.00 80.12 89 GLU A CA 1
ATOM 696 C C . GLU A 1 89 ? 14.360 7.201 -23.145 1.00 80.12 89 GLU A C 1
ATOM 698 O O . GLU A 1 89 ? 14.499 6.055 -22.696 1.00 80.12 89 GLU A O 1
ATOM 703 N N . PRO A 1 90 ? 14.308 8.263 -22.318 1.00 74.00 90 PRO A N 1
ATOM 704 C CA . PRO A 1 90 ? 14.282 8.098 -20.870 1.00 74.00 90 PRO A CA 1
ATOM 705 C C . PRO A 1 90 ? 12.969 7.429 -20.454 1.00 74.00 90 PRO A C 1
ATOM 707 O O . PRO A 1 90 ? 11.900 7.802 -20.939 1.00 74.00 90 PRO A O 1
ATOM 710 N N . LEU A 1 91 ? 13.020 6.470 -19.524 1.00 70.88 91 LEU A N 1
ATOM 711 C CA . LEU A 1 91 ? 11.784 5.996 -18.908 1.00 70.88 91 LEU A CA 1
ATOM 712 C C . LEU A 1 91 ? 11.131 7.164 -18.164 1.00 70.88 91 LEU A C 1
ATOM 714 O O . LEU A 1 91 ? 11.770 7.848 -17.366 1.00 70.88 91 LEU A O 1
ATOM 718 N N . SER A 1 92 ? 9.830 7.346 -18.379 1.00 67.12 92 SER A N 1
ATOM 719 C CA . SER A 1 92 ? 9.028 8.372 -17.700 1.00 67.12 92 SER A CA 1
ATOM 720 C C . SER A 1 92 ? 8.979 8.203 -16.176 1.00 67.12 92 SER A C 1
ATOM 722 O O . SER A 1 92 ? 8.629 9.141 -15.462 1.00 67.12 92 SER A O 1
ATOM 724 N N . ILE A 1 93 ? 9.350 7.025 -15.665 1.00 68.44 93 ILE A N 1
ATOM 725 C CA . ILE A 1 93 ? 9.494 6.746 -14.239 1.00 68.44 93 ILE A CA 1
ATOM 726 C C . ILE A 1 93 ? 10.933 6.329 -13.943 1.00 68.44 93 ILE A C 1
ATOM 728 O O . ILE A 1 93 ? 11.403 5.299 -14.430 1.00 68.44 93 ILE A O 1
ATOM 732 N N . ASN A 1 94 ? 11.587 7.069 -13.046 1.00 75.44 94 ASN A N 1
ATOM 733 C CA . ASN A 1 94 ? 12.819 6.613 -12.421 1.00 75.44 94 ASN A CA 1
ATOM 734 C C . ASN A 1 94 ? 12.497 5.431 -11.473 1.00 75.44 94 ASN A C 1
ATOM 736 O O . ASN A 1 94 ? 11.717 5.597 -10.527 1.00 75.44 94 ASN A O 1
ATOM 740 N N . PRO A 1 95 ? 13.064 4.232 -11.699 1.00 70.75 95 PRO A N 1
ATOM 741 C CA . PRO A 1 95 ? 12.750 3.040 -10.913 1.00 70.75 95 PRO A CA 1
ATOM 742 C C . PRO A 1 95 ? 13.127 3.177 -9.431 1.00 70.75 95 PRO A C 1
ATOM 744 O O . PRO A 1 95 ? 12.435 2.627 -8.573 1.00 70.75 95 PRO A O 1
ATOM 747 N N . ILE A 1 96 ? 14.180 3.936 -9.110 1.00 74.31 96 ILE A N 1
ATOM 748 C CA . ILE A 1 96 ? 14.573 4.204 -7.721 1.00 74.31 96 ILE A CA 1
ATOM 749 C C . ILE A 1 96 ? 13.520 5.078 -7.039 1.00 74.31 96 ILE A C 1
ATOM 751 O O . ILE A 1 96 ? 13.089 4.780 -5.924 1.00 74.31 96 ILE A O 1
ATOM 755 N N . GLU A 1 97 ? 13.044 6.112 -7.730 1.00 80.75 97 GLU A N 1
ATOM 756 C CA . GLU A 1 97 ? 12.001 6.992 -7.204 1.00 80.75 97 GLU A CA 1
ATOM 757 C C . GLU A 1 97 ? 10.674 6.241 -6.997 1.00 80.75 97 GLU A C 1
ATOM 759 O O . GLU A 1 97 ? 9.994 6.431 -5.983 1.00 80.75 97 GLU A O 1
ATOM 764 N N . ALA A 1 98 ? 10.314 5.343 -7.920 1.00 77.12 98 ALA A N 1
ATOM 765 C CA . ALA A 1 98 ? 9.139 4.483 -7.783 1.00 77.12 98 ALA A CA 1
ATOM 766 C C . ALA A 1 98 ? 9.225 3.590 -6.538 1.00 77.12 98 ALA A C 1
ATOM 768 O O . ALA A 1 98 ? 8.253 3.477 -5.784 1.00 77.12 98 ALA A O 1
ATOM 769 N N . MET A 1 99 ? 10.396 3.001 -6.287 1.00 78.94 99 MET A N 1
ATOM 770 C CA . MET A 1 99 ? 10.642 2.179 -5.106 1.00 78.94 99 MET A CA 1
ATOM 771 C C . MET A 1 99 ? 10.550 3.007 -3.815 1.00 78.94 99 MET A C 1
ATOM 773 O O . MET A 1 99 ? 9.859 2.612 -2.875 1.00 78.94 99 MET A O 1
ATOM 777 N N . GLU A 1 100 ? 11.163 4.192 -3.772 1.00 84.31 100 GLU A N 1
ATOM 778 C CA . GLU A 1 100 ? 11.099 5.080 -2.605 1.00 84.31 100 GLU A CA 1
ATOM 779 C C . GLU A 1 100 ? 9.661 5.543 -2.311 1.00 84.31 100 GLU A C 1
ATOM 781 O O . GLU A 1 100 ? 9.218 5.566 -1.158 1.00 84.31 100 GLU A O 1
ATOM 786 N N . ARG A 1 101 ? 8.887 5.886 -3.349 1.00 84.56 101 ARG A N 1
ATOM 787 C CA . ARG A 1 101 ? 7.457 6.199 -3.199 1.00 84.56 101 ARG A CA 1
ATOM 788 C C . ARG A 1 101 ? 6.677 4.997 -2.672 1.00 84.56 101 ARG A C 1
ATOM 790 O O . ARG A 1 101 ? 5.870 5.169 -1.761 1.00 84.56 101 ARG A O 1
ATOM 797 N N . SER A 1 102 ? 6.936 3.795 -3.189 1.00 85.88 102 SER A N 1
ATOM 798 C CA . SER A 1 102 ? 6.306 2.560 -2.706 1.00 85.88 102 SER A CA 1
ATOM 799 C C . SER A 1 102 ? 6.528 2.353 -1.204 1.00 85.88 102 SER A C 1
ATOM 801 O O . SER A 1 102 ? 5.567 2.118 -0.470 1.00 85.88 102 SER A O 1
ATOM 803 N N . HIS A 1 103 ? 7.768 2.504 -0.723 1.00 86.19 103 HIS A N 1
ATOM 804 C CA . HIS A 1 103 ? 8.081 2.380 0.705 1.00 86.19 103 HIS A CA 1
ATOM 805 C C . HIS A 1 103 ? 7.320 3.396 1.559 1.00 86.19 103 HIS A C 1
ATOM 807 O O . HIS A 1 103 ? 6.679 3.011 2.536 1.00 86.19 103 HIS A O 1
ATOM 813 N N . ARG A 1 104 ? 7.303 4.671 1.150 1.00 88.50 104 ARG A N 1
ATOM 814 C CA . ARG A 1 104 ? 6.555 5.720 1.862 1.00 88.50 104 ARG A CA 1
ATOM 815 C C . ARG A 1 104 ? 5.066 5.397 1.973 1.00 88.50 104 ARG A C 1
ATOM 817 O O . ARG A 1 104 ? 4.485 5.559 3.044 1.00 88.50 104 ARG A O 1
ATOM 824 N N . PHE A 1 105 ? 4.456 4.897 0.898 1.00 90.06 105 PHE A N 1
ATOM 825 C CA . PHE A 1 105 ? 3.054 4.480 0.929 1.00 90.06 105 PHE A CA 1
ATOM 826 C C . PHE A 1 105 ? 2.813 3.277 1.849 1.00 90.06 105 PHE A C 1
ATOM 828 O O . PHE A 1 105 ? 1.791 3.254 2.534 1.00 90.06 105 PHE A O 1
ATOM 835 N N . MET A 1 106 ? 3.731 2.305 1.917 1.00 90.38 106 MET A N 1
ATOM 836 C CA . MET A 1 106 ? 3.608 1.181 2.858 1.00 90.38 106 MET A CA 1
ATOM 837 C C . MET A 1 106 ? 3.719 1.626 4.314 1.00 90.38 106 MET A C 1
ATOM 839 O O . MET A 1 106 ? 2.917 1.196 5.144 1.00 90.38 106 MET A O 1
ATOM 843 N N . ASP A 1 107 ? 4.663 2.511 4.631 1.00 91.75 107 ASP A N 1
ATOM 844 C CA . ASP A 1 107 ? 4.839 3.017 5.993 1.00 91.75 107 ASP A CA 1
ATOM 845 C C . ASP A 1 107 ? 3.613 3.812 6.446 1.00 91.75 107 ASP A C 1
ATOM 847 O O . ASP A 1 107 ? 3.053 3.551 7.515 1.00 91.75 107 ASP A O 1
ATOM 851 N N . GLN A 1 108 ? 3.130 4.722 5.596 1.00 92.81 108 GLN A N 1
ATOM 852 C CA . GLN A 1 108 ? 1.923 5.498 5.868 1.00 92.81 108 GLN A CA 1
ATOM 853 C C . GLN A 1 108 ? 0.682 4.602 5.988 1.00 92.81 108 GLN A C 1
ATOM 855 O O . GLN A 1 108 ? -0.140 4.784 6.888 1.00 92.81 108 GLN A O 1
ATOM 860 N N . SER A 1 109 ? 0.563 3.590 5.126 1.00 93.31 109 SER A N 1
ATOM 861 C CA . SER A 1 109 ? -0.515 2.607 5.198 1.00 93.31 109 SER A CA 1
ATOM 862 C C . SER A 1 109 ? -0.523 1.859 6.533 1.00 93.31 109 SER A C 1
ATOM 864 O O . SER A 1 109 ? -1.582 1.711 7.151 1.00 93.31 109 SER A O 1
ATOM 866 N N . ASN A 1 110 ? 0.647 1.413 6.995 1.00 92.69 110 ASN A N 1
ATOM 867 C CA . ASN A 1 110 ? 0.782 0.697 8.259 1.00 92.69 110 ASN A CA 1
ATOM 868 C C . ASN A 1 110 ? 0.426 1.598 9.447 1.00 92.69 110 ASN A C 1
ATOM 870 O O . ASN A 1 110 ? -0.284 1.161 10.349 1.00 92.69 110 ASN A O 1
ATOM 874 N N . GLN A 1 111 ? 0.848 2.865 9.431 1.00 93.88 111 GLN A N 1
ATOM 875 C CA . GLN A 1 111 ? 0.457 3.836 10.456 1.00 93.88 111 GLN A CA 1
ATOM 876 C C . GLN A 1 111 ? -1.066 3.995 10.527 1.00 93.88 111 GLN A C 1
ATOM 878 O O . GLN A 1 111 ? -1.644 3.840 11.601 1.00 93.88 111 GLN A O 1
ATOM 883 N N . MET A 1 112 ? -1.731 4.218 9.389 1.00 92.81 112 MET A N 1
ATOM 884 C CA . MET A 1 112 ? -3.193 4.347 9.335 1.00 92.81 112 MET A CA 1
ATOM 885 C C . MET A 1 112 ? -3.907 3.073 9.799 1.00 92.81 112 MET A C 1
ATOM 887 O O . MET A 1 112 ? -4.917 3.153 10.498 1.00 92.81 112 MET A O 1
ATOM 891 N N . PHE A 1 113 ? -3.363 1.898 9.467 1.00 94.81 113 PHE A N 1
ATOM 892 C CA . PHE A 1 113 ? -3.898 0.616 9.921 1.00 94.81 113 PHE A CA 1
ATOM 893 C C . PHE A 1 113 ? -3.882 0.501 11.449 1.00 94.81 113 PHE A C 1
ATOM 895 O O . PHE A 1 113 ? -4.912 0.200 12.056 1.00 94.81 113 PHE A O 1
ATOM 902 N N . TYR A 1 114 ? -2.732 0.773 12.075 1.00 95.94 114 TYR A N 1
ATOM 903 C CA . TYR A 1 114 ? -2.581 0.677 13.527 1.00 95.94 114 TYR A CA 1
ATOM 904 C C . TYR A 1 114 ? -3.361 1.758 14.271 1.00 95.94 114 TYR A C 1
ATOM 906 O O . TYR A 1 114 ? -3.940 1.469 15.315 1.00 95.94 114 TYR A O 1
ATOM 914 N N . VAL A 1 115 ? -3.434 2.977 13.730 1.00 95.50 115 VAL A N 1
ATOM 915 C CA . VAL A 1 115 ? -4.265 4.051 14.296 1.00 95.50 115 VAL A CA 1
ATOM 916 C C . VAL A 1 115 ? -5.745 3.675 14.229 1.00 95.50 115 VAL A C 1
ATOM 918 O O . VAL A 1 115 ? -6.449 3.808 15.227 1.00 95.50 115 VAL A O 1
ATOM 921 N N . GLY A 1 116 ? -6.212 3.137 13.097 1.00 94.06 116 GLY A N 1
ATOM 922 C CA . GLY A 1 116 ? -7.586 2.650 12.953 1.00 94.06 116 GLY A CA 1
ATOM 923 C C . GLY A 1 116 ? -7.910 1.505 13.910 1.00 94.06 116 GLY A C 1
ATOM 924 O O . GLY A 1 116 ? -8.952 1.524 14.565 1.00 94.06 116 GLY A O 1
ATOM 925 N N . LEU A 1 117 ? -6.988 0.550 14.062 1.00 95.88 117 LEU A N 1
ATOM 926 C CA . LEU A 1 117 ? -7.124 -0.546 15.020 1.00 95.88 117 LEU A CA 1
ATOM 927 C C . LEU A 1 117 ? -7.173 -0.030 16.465 1.00 95.88 117 LEU A C 1
ATOM 929 O O . LEU A 1 117 ? -8.051 -0.426 17.228 1.00 95.88 117 LEU A O 1
ATOM 933 N N . GLY A 1 118 ? -6.270 0.881 16.831 1.00 96.06 118 GLY A N 1
ATOM 934 C CA . GLY A 1 118 ? -6.240 1.503 18.153 1.00 96.06 118 GLY A CA 1
ATOM 935 C C . GLY A 1 118 ? -7.530 2.261 18.467 1.00 96.06 118 GLY A C 1
ATOM 936 O O . GLY A 1 118 ? -8.082 2.096 19.553 1.00 96.06 118 GLY A O 1
ATOM 937 N N . ALA A 1 119 ? -8.058 3.023 17.505 1.00 93.38 119 ALA A N 1
ATOM 938 C CA . ALA A 1 119 ? -9.325 3.737 17.649 1.00 93.38 119 ALA A CA 1
ATOM 939 C C . ALA A 1 119 ? -10.510 2.780 17.862 1.00 93.38 119 ALA A C 1
ATOM 941 O O . ALA A 1 119 ? -11.322 3.005 18.759 1.00 93.38 119 ALA A O 1
ATOM 942 N N . ALA A 1 120 ? -10.585 1.689 17.093 1.00 94.62 120 ALA A N 1
ATOM 943 C CA . ALA A 1 120 ? -11.638 0.686 17.236 1.00 94.62 120 ALA A CA 1
ATOM 944 C C . ALA A 1 120 ? -11.579 -0.027 18.600 1.00 94.62 120 ALA A C 1
ATOM 946 O O . ALA A 1 120 ? -12.610 -0.196 19.256 1.00 94.62 120 ALA A O 1
ATOM 947 N N . VAL A 1 121 ? -10.380 -0.401 19.063 1.00 97.00 121 VAL A N 1
ATOM 948 C CA . VAL A 1 121 ? -10.176 -1.021 20.384 1.00 97.00 121 VAL A CA 1
ATOM 949 C C . VAL A 1 121 ? -10.561 -0.054 21.504 1.00 97.00 121 VAL A C 1
ATOM 951 O O . VAL A 1 121 ? -11.323 -0.424 22.395 1.00 97.00 121 VAL A O 1
ATOM 954 N N . LEU A 1 122 ? -10.099 1.198 21.441 1.00 96.69 122 LEU A N 1
ATOM 955 C CA . LEU A 1 122 ? -10.416 2.219 22.440 1.00 96.69 122 LEU A CA 1
ATOM 956 C C . LEU A 1 122 ? -11.927 2.485 22.509 1.00 96.69 122 LEU A C 1
ATOM 958 O O . LEU A 1 122 ? -12.507 2.490 23.593 1.00 96.69 122 LEU A O 1
ATOM 962 N N . ALA A 1 123 ? -12.581 2.650 21.358 1.00 95.50 123 ALA A N 1
ATOM 963 C CA . ALA A 1 123 ? -14.022 2.857 21.294 1.00 95.50 123 ALA A CA 1
ATOM 964 C C . ALA A 1 123 ? -14.809 1.651 21.828 1.00 95.50 123 ALA A C 1
ATOM 966 O O . ALA A 1 123 ? -15.834 1.834 22.483 1.00 95.50 123 ALA A O 1
ATOM 967 N N . SER A 1 124 ? -14.311 0.429 21.612 1.00 95.75 124 SER A N 1
ATOM 968 C CA . SER A 1 124 ? -14.907 -0.791 22.168 1.00 95.75 124 SER A CA 1
ATOM 969 C C . SER A 1 124 ? -14.815 -0.824 23.695 1.00 95.75 124 SER A C 1
ATOM 971 O O . SER A 1 124 ? -15.808 -1.109 24.362 1.00 95.75 124 SER A O 1
ATOM 973 N N . LEU A 1 125 ? -13.661 -0.457 24.262 1.00 97.62 125 LEU A N 1
ATOM 974 C CA . LEU A 1 125 ? -13.481 -0.362 25.715 1.00 97.62 125 LEU A CA 1
ATOM 975 C C . LEU A 1 125 ? -14.391 0.709 26.334 1.00 97.62 125 LEU A C 1
ATOM 977 O O . LEU A 1 125 ? -15.064 0.443 27.328 1.00 97.62 125 LEU A O 1
ATOM 981 N N . ILE A 1 126 ? -14.468 1.895 25.720 1.00 96.25 126 ILE A N 1
ATOM 982 C CA . ILE A 1 126 ? -15.344 2.986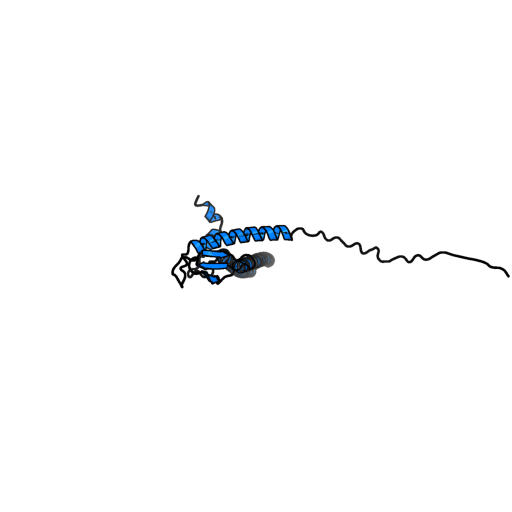 26.180 1.00 96.25 126 ILE A CA 1
ATOM 983 C C . ILE A 1 126 ? -16.818 2.584 26.062 1.00 96.25 126 ILE A C 1
ATOM 985 O O . ILE A 1 126 ? -17.611 2.858 26.962 1.00 96.25 126 ILE A O 1
ATOM 989 N N . SER A 1 127 ? -17.199 1.912 24.974 1.00 97.19 127 SER A N 1
ATOM 990 C CA . SER A 1 127 ? -18.558 1.404 24.798 1.00 97.19 127 SER A CA 1
ATOM 991 C C . SER A 1 127 ? -18.936 0.400 25.878 1.00 97.19 127 SER A C 1
ATOM 993 O O . SER A 1 127 ? -20.072 0.440 26.340 1.00 97.19 127 SER A O 1
ATOM 995 N N . MET A 1 128 ? -18.019 -0.491 26.261 1.00 96.75 128 MET A N 1
ATOM 996 C CA . MET A 1 128 ? -18.259 -1.480 27.310 1.00 96.75 128 MET A CA 1
ATOM 997 C C . MET A 1 128 ? -18.408 -0.809 28.679 1.00 96.75 128 MET A C 1
ATOM 999 O O . MET A 1 128 ? -19.277 -1.194 29.452 1.00 96.75 128 MET A O 1
ATOM 1003 N N . TRP A 1 129 ? -17.613 0.232 28.946 1.00 97.44 129 TRP A N 1
ATOM 1004 C CA . TRP A 1 129 ? -17.693 1.008 30.185 1.00 97.44 129 TRP A CA 1
ATOM 1005 C C . TRP A 1 129 ? -19.000 1.808 30.304 1.00 97.44 129 TRP A C 1
ATOM 1007 O O . TRP A 1 129 ? -19.632 1.811 31.354 1.00 97.44 129 TRP A O 1
ATOM 1017 N N . ASN A 1 130 ? -19.426 2.469 29.224 1.00 96.38 130 ASN A N 1
ATOM 1018 C CA . ASN A 1 130 ? -20.622 3.320 29.218 1.00 96.38 130 ASN A CA 1
ATOM 1019 C C . ASN A 1 130 ? -21.922 2.569 28.876 1.00 96.38 130 ASN A C 1
ATOM 1021 O O . ASN A 1 130 ? -22.995 3.164 28.937 1.00 96.38 130 ASN A O 1
ATOM 1025 N N . GLY A 1 131 ? -21.846 1.309 28.435 1.00 95.25 131 GLY A N 1
ATOM 1026 C CA . GLY A 1 131 ? -22.998 0.551 27.932 1.00 95.25 131 GLY A CA 1
ATOM 1027 C C . GLY A 1 131 ? -23.625 1.121 26.648 1.00 95.25 131 GLY A C 1
ATOM 1028 O O . GLY A 1 131 ? -24.783 0.841 26.349 1.00 95.25 131 GLY A O 1
ATOM 1029 N N . SER A 1 132 ? -22.892 1.942 25.885 1.00 96.06 132 SER A N 1
ATOM 1030 C CA . SER A 1 132 ? -23.429 2.681 24.731 1.00 96.06 132 SER A CA 1
ATOM 1031 C C . SER A 1 132 ? -23.095 2.014 23.397 1.00 96.06 132 SER A C 1
ATOM 1033 O O . SER A 1 132 ? -21.980 2.139 22.889 1.00 96.06 132 SER A O 1
ATOM 1035 N N . VAL A 1 133 ? -24.094 1.387 22.770 1.00 95.69 133 VAL A N 1
ATOM 1036 C CA . VAL A 1 133 ? -23.967 0.765 21.435 1.00 95.69 133 VAL A CA 1
ATOM 1037 C C . VAL A 1 133 ? -23.575 1.786 20.356 1.00 95.69 133 VAL A C 1
ATOM 1039 O O . VAL A 1 133 ? -22.832 1.462 19.429 1.00 95.69 133 VAL A O 1
ATOM 1042 N N . PHE A 1 134 ? -24.010 3.042 20.486 1.00 95.81 134 PHE A N 1
ATOM 1043 C CA . PHE A 1 134 ? -23.668 4.098 19.527 1.00 95.81 134 PHE A CA 1
ATOM 1044 C C . PHE A 1 134 ? -22.176 4.441 19.536 1.00 95.81 134 PHE A C 1
ATOM 1046 O O . PHE A 1 134 ? -21.607 4.718 18.482 1.00 95.81 134 PHE A O 1
ATOM 1053 N N . THR A 1 135 ? -21.519 4.375 20.698 1.00 94.88 135 THR A N 1
ATOM 1054 C CA . THR A 1 135 ? -20.072 4.611 20.799 1.00 94.88 135 THR A CA 1
ATOM 1055 C C . THR A 1 135 ? -19.283 3.506 20.100 1.00 94.88 135 THR A C 1
ATOM 1057 O O . THR A 1 135 ? -18.325 3.797 19.385 1.00 94.88 135 THR A O 1
ATOM 1060 N N . PHE A 1 136 ? -19.719 2.253 20.238 1.00 94.12 136 PHE A N 1
ATOM 1061 C CA . PHE A 1 136 ? -19.128 1.125 19.520 1.00 94.12 136 PHE A CA 1
ATOM 1062 C C . PHE A 1 136 ? -19.269 1.274 18.004 1.00 94.12 136 PHE A C 1
ATOM 1064 O O . PHE A 1 136 ? -18.278 1.187 17.279 1.00 94.12 136 PHE A O 1
ATOM 1071 N N . LEU A 1 137 ? -20.485 1.563 17.529 1.00 96.31 137 LEU A N 1
ATOM 1072 C CA . LEU A 1 137 ? -20.756 1.764 16.105 1.00 96.31 137 LEU A CA 1
ATOM 1073 C C . LEU A 1 137 ? -19.950 2.932 15.528 1.00 96.31 137 LEU A C 1
ATOM 1075 O O . LEU A 1 137 ? -19.360 2.792 14.458 1.00 96.31 137 LEU A O 1
ATOM 1079 N N . GLY A 1 138 ? -19.866 4.054 16.249 1.00 95.19 138 GLY A N 1
ATOM 1080 C CA . GLY A 1 138 ? -19.043 5.197 15.849 1.00 95.19 138 GLY A CA 1
ATOM 1081 C C . GLY A 1 138 ? -17.558 4.838 15.743 1.00 95.19 138 GLY A C 1
ATOM 1082 O O . GLY A 1 138 ? -16.901 5.208 14.772 1.00 95.19 138 GLY A O 1
ATOM 1083 N N . GLY A 1 139 ? -17.046 4.052 16.695 1.00 93.88 139 GLY A N 1
ATOM 1084 C CA . GLY A 1 139 ? -15.676 3.541 16.679 1.00 93.88 139 GLY A CA 1
ATOM 1085 C C . GLY A 1 139 ? -15.375 2.623 15.499 1.00 93.88 139 GLY A C 1
ATOM 1086 O O . GLY A 1 139 ? -14.360 2.800 14.827 1.00 93.88 139 GLY A O 1
ATOM 1087 N N . ILE A 1 140 ? -16.269 1.672 15.214 1.00 95.31 140 ILE A N 1
ATOM 1088 C CA . ILE A 1 140 ? -16.145 0.779 14.054 1.00 95.31 140 ILE A CA 1
ATOM 1089 C C . ILE A 1 140 ? -16.180 1.578 12.757 1.00 95.31 140 ILE A C 1
ATOM 1091 O O . ILE A 1 140 ? -15.349 1.349 11.881 1.00 95.31 140 ILE A O 1
ATOM 1095 N N . LEU A 1 141 ? -17.114 2.521 12.625 1.00 96.81 141 LEU A N 1
ATOM 1096 C CA . LEU A 1 141 ? -17.246 3.325 11.416 1.00 96.81 141 LEU A CA 1
ATOM 1097 C C . LEU A 1 141 ? -15.976 4.151 11.173 1.00 96.81 141 LEU A C 1
ATOM 1099 O O . LEU A 1 141 ? -15.418 4.112 10.077 1.00 96.81 141 LEU A O 1
ATOM 1103 N N . LEU A 1 142 ? -15.455 4.809 12.209 1.00 94.62 142 LEU A N 1
ATOM 1104 C CA . LEU A 1 142 ? -14.214 5.577 12.122 1.00 94.62 142 LEU A CA 1
ATOM 1105 C C . LEU A 1 142 ? -13.001 4.685 11.806 1.00 94.62 142 LEU A C 1
ATOM 1107 O O . LEU A 1 142 ? -12.200 5.020 10.932 1.00 94.62 142 LEU A O 1
ATOM 1111 N N . GLY A 1 143 ? -12.898 3.518 12.448 1.00 94.12 143 GLY A N 1
ATOM 1112 C CA . GLY A 1 143 ? -11.861 2.525 12.159 1.00 94.12 143 GLY A CA 1
ATOM 1113 C C . GLY A 1 143 ? -11.928 2.011 10.718 1.00 94.12 143 GLY A C 1
ATOM 1114 O O . GLY A 1 143 ? -10.903 1.927 10.043 1.00 94.12 143 GLY A O 1
ATOM 1115 N N . SER A 1 144 ? -13.134 1.754 10.205 1.00 95.00 144 SER A N 1
ATOM 1116 C CA . SER A 1 144 ? -13.341 1.270 8.837 1.00 95.00 144 SER A CA 1
ATOM 1117 C C . SER A 1 144 ? -12.869 2.273 7.782 1.00 95.00 144 SER A C 1
ATOM 1119 O O . SER A 1 144 ? -12.219 1.875 6.816 1.00 95.00 144 SER A O 1
ATOM 1121 N N . ILE A 1 145 ? -13.095 3.575 7.995 1.00 96.06 145 ILE A N 1
ATOM 1122 C CA . ILE A 1 145 ? -12.615 4.636 7.097 1.00 96.06 145 ILE A CA 1
ATOM 1123 C C . ILE A 1 145 ? -11.082 4.625 7.036 1.00 96.06 145 ILE A C 1
ATOM 1125 O O . ILE A 1 145 ? -10.503 4.678 5.948 1.00 96.06 145 ILE A O 1
ATOM 1129 N N . LEU A 1 146 ? -10.417 4.504 8.188 1.00 94.94 146 LEU A N 1
ATOM 1130 C CA . LEU A 1 146 ? -8.956 4.434 8.261 1.00 94.94 146 LEU A CA 1
ATOM 1131 C C . LEU A 1 146 ? -8.404 3.160 7.615 1.00 94.94 146 LEU A C 1
ATOM 1133 O O . LEU A 1 146 ? -7.388 3.216 6.920 1.00 94.94 146 LEU A O 1
ATOM 1137 N N . TRP A 1 147 ? -9.083 2.024 7.773 1.00 95.38 147 TRP A N 1
ATOM 1138 C CA . TRP A 1 147 ? -8.698 0.780 7.107 1.00 95.38 147 TRP A CA 1
ATOM 1139 C C . TRP A 1 147 ? -8.864 0.846 5.589 1.00 95.38 147 TRP A C 1
ATOM 1141 O O . TRP A 1 147 ? -7.979 0.381 4.874 1.00 95.38 147 TRP A O 1
ATOM 1151 N N . VAL A 1 148 ? -9.926 1.476 5.077 1.00 96.06 148 VAL A N 1
ATOM 1152 C CA . VAL A 1 148 ? -10.100 1.699 3.631 1.00 96.06 148 VAL A CA 1
ATOM 1153 C C . VAL A 1 148 ? -8.991 2.598 3.084 1.00 96.06 148 VAL A C 1
ATOM 1155 O O . VAL A 1 148 ? -8.409 2.289 2.043 1.00 96.06 148 VAL A O 1
ATOM 1158 N N . GLN A 1 149 ? -8.637 3.672 3.797 1.00 95.00 149 GLN A N 1
ATOM 1159 C CA . GLN A 1 149 ? -7.511 4.524 3.401 1.00 95.00 149 GLN A CA 1
ATOM 1160 C C . GLN A 1 149 ? -6.175 3.775 3.424 1.00 95.00 149 GLN A C 1
ATOM 1162 O O . GLN A 1 149 ? -5.408 3.850 2.462 1.00 95.00 149 GLN A O 1
ATOM 1167 N N . SER A 1 150 ? -5.915 3.010 4.486 1.00 95.31 150 SER A N 1
ATOM 1168 C CA . SER A 1 150 ? -4.733 2.155 4.603 1.00 95.31 150 SER A CA 1
ATOM 1169 C C . SER A 1 150 ? -4.64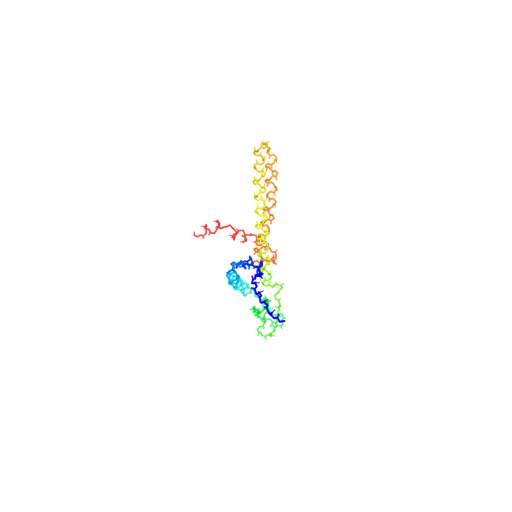4 1.167 3.433 1.00 95.31 150 SER A C 1
ATOM 1171 O O . SER A 1 150 ? -3.600 1.094 2.779 1.00 95.31 150 SER A O 1
ATOM 1173 N N . ALA A 1 151 ? -5.740 0.481 3.098 1.00 93.69 151 ALA A N 1
ATOM 1174 C CA . ALA A 1 151 ? -5.804 -0.446 1.970 1.00 93.69 151 ALA A CA 1
ATOM 1175 C C . ALA A 1 151 ? -5.539 0.253 0.626 1.00 93.69 151 ALA A C 1
ATOM 1177 O O . ALA A 1 151 ? -4.774 -0.259 -0.190 1.00 93.69 151 ALA A O 1
ATOM 1178 N N . GLY A 1 152 ? -6.090 1.453 0.415 1.00 94.06 152 GLY A N 1
ATOM 1179 C CA . GLY A 1 152 ? -5.813 2.262 -0.775 1.00 94.06 152 GLY A CA 1
ATOM 1180 C C . GLY A 1 152 ? -4.334 2.641 -0.910 1.00 94.06 152 GLY A C 1
ATOM 1181 O O . GLY A 1 152 ? -3.777 2.591 -2.008 1.00 94.06 152 GLY A O 1
ATOM 1182 N N . MET A 1 153 ? -3.664 2.960 0.201 1.00 92.69 153 MET A N 1
ATOM 1183 C CA . MET A 1 153 ? -2.221 3.222 0.207 1.00 92.69 153 MET A CA 1
ATOM 1184 C C . MET A 1 153 ? -1.398 1.960 -0.084 1.00 92.69 153 MET A C 1
ATOM 1186 O O . MET A 1 153 ? -0.456 2.041 -0.872 1.00 92.69 153 MET A O 1
ATOM 1190 N N . ARG A 1 154 ? -1.777 0.788 0.454 1.00 92.94 154 ARG A N 1
ATOM 1191 C CA . ARG A 1 154 ? -1.121 -0.490 0.098 1.00 92.94 154 ARG A CA 1
ATOM 1192 C C . ARG A 1 154 ? -1.273 -0.812 -1.374 1.00 92.94 154 ARG A C 1
ATOM 1194 O O . ARG A 1 154 ? -0.307 -1.216 -2.011 1.00 92.94 154 ARG A O 1
ATOM 1201 N N . TYR A 1 155 ? -2.471 -0.612 -1.916 1.00 93.88 155 TYR A N 1
ATOM 1202 C CA . TYR A 1 155 ? -2.730 -0.818 -3.334 1.00 93.88 155 TYR A CA 1
ATOM 1203 C C . TYR A 1 155 ? -1.827 0.074 -4.191 1.00 93.88 155 TYR A C 1
ATOM 1205 O O . TYR A 1 155 ? -1.183 -0.412 -5.117 1.00 93.88 155 TYR A O 1
ATOM 1213 N N . ARG A 1 156 ? -1.686 1.360 -3.842 1.00 90.94 156 ARG A N 1
ATOM 1214 C CA . ARG A 1 156 ? -0.756 2.264 -4.536 1.00 90.94 156 ARG A CA 1
ATOM 1215 C C . ARG A 1 156 ? 0.693 1.809 -4.413 1.00 90.94 156 ARG A C 1
ATOM 1217 O O . ARG A 1 156 ? 1.383 1.758 -5.424 1.00 90.94 156 ARG A O 1
ATOM 1224 N N . ALA A 1 157 ? 1.153 1.446 -3.217 1.00 91.06 157 ALA A N 1
ATOM 1225 C CA . ALA A 1 157 ? 2.503 0.914 -3.031 1.00 91.06 157 ALA A CA 1
ATOM 1226 C C . ALA A 1 157 ? 2.751 -0.329 -3.897 1.00 91.06 157 ALA A C 1
ATOM 1228 O O . ALA A 1 157 ? 3.778 -0.451 -4.565 1.00 91.06 157 ALA A O 1
ATOM 1229 N N . TRP A 1 158 ? 1.770 -1.226 -3.963 1.00 91.62 158 TRP A N 1
ATOM 1230 C CA . TRP A 1 158 ? 1.816 -2.378 -4.848 1.00 91.62 158 TRP A CA 1
ATOM 1231 C C . TRP A 1 158 ? 1.884 -1.973 -6.329 1.00 91.62 158 TRP A C 1
ATOM 1233 O O . TRP A 1 158 ? 2.695 -2.523 -7.069 1.00 91.62 158 TRP A O 1
ATOM 1243 N N . GLN A 1 159 ? 1.111 -0.975 -6.771 1.00 89.31 159 GLN A N 1
ATOM 1244 C CA . GLN A 1 159 ? 1.185 -0.480 -8.151 1.00 89.31 159 GLN A CA 1
ATOM 1245 C C . GLN A 1 159 ? 2.567 0.096 -8.479 1.00 89.31 159 GLN A C 1
ATOM 1247 O O . GLN A 1 159 ? 3.086 -0.186 -9.556 1.00 89.31 159 GLN A O 1
ATOM 1252 N N . TYR A 1 160 ? 3.182 0.851 -7.561 1.00 86.25 160 TYR A N 1
ATOM 1253 C CA . TYR A 1 160 ? 4.538 1.383 -7.741 1.00 86.25 160 TYR A CA 1
ATOM 1254 C C . TYR A 1 160 ? 5.590 0.268 -7.778 1.00 86.25 160 TYR A C 1
ATOM 1256 O O . TYR A 1 160 ? 6.414 0.233 -8.685 1.00 86.25 160 TYR A O 1
ATOM 1264 N N . SER A 1 161 ? 5.523 -0.692 -6.854 1.00 82.19 161 SER A N 1
ATOM 1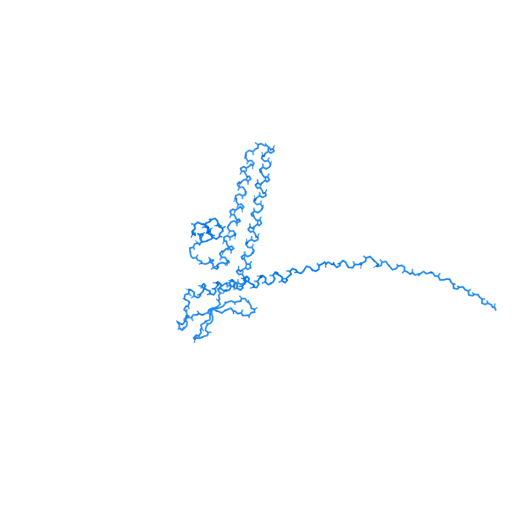265 C CA . SER A 1 161 ? 6.451 -1.837 -6.814 1.00 82.19 161 SER A CA 1
ATOM 1266 C C . SER A 1 161 ? 6.256 -2.860 -7.939 1.00 82.19 161 SER A C 1
ATOM 1268 O O . SER A 1 161 ? 7.106 -3.730 -8.119 1.00 82.19 161 SER A O 1
ATOM 1270 N N . ASN A 1 162 ? 5.172 -2.770 -8.711 1.00 82.25 162 ASN A N 1
ATOM 1271 C CA . ASN A 1 162 ? 4.946 -3.598 -9.898 1.00 82.25 162 ASN A CA 1
ATOM 1272 C C . ASN A 1 162 ? 4.930 -2.779 -11.197 1.00 82.25 162 ASN A C 1
ATOM 1274 O O . ASN A 1 162 ? 4.695 -3.349 -12.255 1.00 82.25 162 ASN A O 1
ATOM 1278 N N . MET A 1 163 ? 5.180 -1.465 -11.129 1.00 75.38 163 MET A N 1
ATOM 1279 C CA . MET A 1 163 ? 5.195 -0.544 -12.276 1.00 75.38 163 MET A CA 1
ATOM 1280 C C . MET A 1 163 ? 3.881 -0.504 -13.071 1.00 75.38 163 MET A C 1
ATOM 1282 O O . MET A 1 163 ? 3.853 -0.175 -14.251 1.00 75.38 163 MET A O 1
ATOM 1286 N N . ARG A 1 164 ? 2.759 -0.771 -12.398 1.00 80.75 164 ARG A N 1
ATOM 1287 C CA . ARG A 1 164 ? 1.409 -0.816 -12.990 1.00 80.75 164 ARG A CA 1
ATOM 1288 C C . ARG A 1 164 ? 0.598 0.451 -12.737 1.00 80.75 164 ARG A C 1
ATOM 1290 O O . ARG A 1 164 ? -0.626 0.413 -12.621 1.00 80.75 164 ARG A O 1
ATOM 1297 N N . VAL A 1 165 ? 1.276 1.585 -12.576 1.00 79.00 165 VAL A N 1
ATOM 1298 C CA . VAL A 1 165 ? 0.632 2.867 -12.238 1.00 79.00 165 VAL A CA 1
ATOM 1299 C C . VAL A 1 165 ? -0.146 3.435 -13.432 1.00 79.00 165 VAL A C 1
ATOM 1301 O O . VAL A 1 165 ? -1.149 4.115 -13.230 1.00 79.00 165 VAL A O 1
ATOM 1304 N N . TYR A 1 166 ? 0.271 3.114 -14.661 1.00 75.56 166 TYR A N 1
ATOM 1305 C CA . TYR A 1 166 ? -0.319 3.636 -15.901 1.00 75.56 166 TYR A CA 1
ATOM 1306 C C . TYR A 1 166 ? -1.180 2.627 -16.668 1.00 75.56 166 TYR A C 1
ATOM 1308 O O . TYR A 1 166 ? -1.605 2.908 -17.788 1.00 75.56 166 TYR A O 1
ATOM 1316 N N . GLU A 1 167 ? -1.468 1.460 -16.087 1.00 76.06 167 GLU A N 1
ATOM 1317 C CA . GLU A 1 167 ? -2.390 0.520 -16.721 1.00 76.06 167 GLU A CA 1
ATOM 1318 C C . GLU A 1 167 ? -3.787 1.154 -16.831 1.00 76.06 167 GLU A C 1
ATOM 1320 O O . GLU A 1 167 ? -4.364 1.627 -15.850 1.00 76.06 167 GLU A O 1
ATOM 1325 N N . ARG A 1 168 ? -4.361 1.143 -18.042 1.00 78.81 168 ARG A N 1
ATOM 1326 C CA . ARG A 1 168 ? -5.691 1.720 -18.318 1.00 78.81 168 ARG A CA 1
ATOM 1327 C C . ARG A 1 168 ? -6.807 1.047 -17.512 1.00 78.81 168 ARG A C 1
ATOM 1329 O O . ARG A 1 168 ? -7.838 1.658 -17.241 1.00 78.81 168 ARG A O 1
ATOM 1336 N N . LYS A 1 169 ? -6.617 -0.223 -17.157 1.00 82.94 169 LYS A N 1
ATOM 1337 C CA . LYS A 1 169 ? -7.527 -1.019 -16.331 1.00 82.94 169 LYS A CA 1
ATOM 1338 C C . LYS A 1 169 ? -6.864 -1.261 -14.982 1.00 82.94 169 LYS A C 1
ATOM 1340 O O . LYS A 1 169 ? -5.704 -1.643 -14.953 1.00 82.94 169 LYS A O 1
ATOM 1345 N N . SER A 1 170 ? -7.593 -1.084 -13.879 1.00 83.19 170 SER A N 1
ATOM 1346 C CA . SER A 1 170 ? -7.025 -1.306 -12.548 1.00 83.19 170 SER A CA 1
ATOM 1347 C C . SER A 1 170 ? -6.731 -2.801 -12.302 1.00 83.19 170 SER A C 1
ATOM 1349 O O . SER A 1 170 ? -7.656 -3.621 -12.338 1.00 83.19 170 SER A O 1
ATOM 1351 N N . PRO A 1 171 ? -5.474 -3.184 -12.007 1.00 88.06 171 PRO A N 1
ATOM 1352 C CA . PRO A 1 171 ? -5.081 -4.563 -11.677 1.00 88.06 171 PRO A CA 1
ATOM 1353 C C . PRO A 1 171 ? -5.452 -4.960 -10.233 1.00 88.06 171 PRO A C 1
ATOM 1355 O O . PRO A 1 171 ? -4.639 -5.456 -9.450 1.00 88.06 171 PRO A O 1
ATOM 1358 N N . PHE A 1 172 ? -6.702 -4.713 -9.834 1.00 89.50 172 PHE A N 1
ATOM 1359 C CA . PHE A 1 172 ? -7.155 -4.952 -8.460 1.00 89.50 172 PHE A CA 1
ATOM 1360 C C . PHE A 1 172 ? -7.127 -6.441 -8.082 1.00 89.50 172 PHE A C 1
ATOM 1362 O O . PHE A 1 172 ? -6.838 -6.801 -6.941 1.00 89.50 172 PHE A O 1
ATOM 1369 N N . LYS A 1 173 ? -7.403 -7.328 -9.046 1.00 90.00 173 LYS A N 1
ATOM 1370 C CA . LYS A 1 173 ? -7.458 -8.779 -8.824 1.00 90.00 173 LYS A CA 1
ATOM 1371 C C . LYS A 1 173 ? -6.073 -9.358 -8.537 1.00 90.00 173 LYS A C 1
ATOM 1373 O O . LYS A 1 173 ? -5.934 -10.227 -7.678 1.00 90.00 173 LYS A O 1
ATOM 1378 N N . GLU A 1 174 ? -5.063 -8.896 -9.263 1.00 89.25 174 GLU A N 1
ATOM 1379 C CA . GLU A 1 174 ? -3.667 -9.290 -9.099 1.00 89.25 174 GLU A CA 1
ATOM 1380 C C . GLU A 1 174 ? -3.133 -8.822 -7.748 1.00 89.25 174 GLU A C 1
ATOM 1382 O O . GLU A 1 174 ? -2.529 -9.617 -7.024 1.00 89.25 174 GLU A O 1
ATOM 1387 N N . TRP A 1 175 ? -3.442 -7.578 -7.370 1.00 91.69 175 TRP A N 1
ATOM 1388 C CA . TRP A 1 175 ? -3.126 -7.065 -6.042 1.00 91.69 175 TRP A CA 1
ATOM 1389 C C . TRP A 1 175 ? -3.753 -7.926 -4.943 1.00 91.69 175 TRP A C 1
ATOM 1391 O O . TRP A 1 175 ? -3.039 -8.422 -4.071 1.00 91.69 175 TRP A O 1
ATOM 1401 N N . LEU A 1 176 ? -5.062 -8.187 -5.019 1.00 90.69 176 LEU A N 1
ATOM 1402 C CA . LEU A 1 176 ? -5.775 -8.947 -3.993 1.00 90.69 176 LEU A CA 1
ATOM 1403 C C . LEU A 1 176 ? -5.216 -10.372 -3.834 1.00 90.69 176 LEU A C 1
ATOM 1405 O O . LEU A 1 176 ? -5.101 -10.873 -2.718 1.00 90.69 176 LEU A O 1
ATOM 1409 N N . ARG A 1 177 ? -4.814 -11.015 -4.940 1.00 88.38 177 ARG A N 1
ATOM 1410 C CA . ARG A 1 177 ? -4.128 -12.319 -4.915 1.00 88.38 177 ARG A CA 1
ATOM 1411 C C . ARG A 1 177 ? -2.760 -12.258 -4.244 1.00 88.38 177 ARG A C 1
ATOM 1413 O O . ARG A 1 177 ? -2.364 -13.233 -3.614 1.00 88.38 177 ARG A O 1
ATOM 1420 N N . SER A 1 178 ? -2.031 -11.156 -4.410 1.00 87.19 178 SER A N 1
ATOM 1421 C CA . SER A 1 178 ? -0.722 -10.983 -3.776 1.00 87.19 178 SER A CA 1
ATOM 1422 C C . SER A 1 178 ? -0.825 -10.701 -2.276 1.00 87.19 178 SER A C 1
ATOM 1424 O O . SER A 1 178 ? 0.014 -11.179 -1.517 1.00 87.19 178 SER A O 1
ATOM 1426 N N . GLU A 1 179 ? -1.874 -9.992 -1.849 1.00 85.25 179 GLU A N 1
ATOM 1427 C CA . GLU A 1 179 ? -2.070 -9.588 -0.453 1.00 85.25 179 GLU A CA 1
ATOM 1428 C C . GLU A 1 179 ? -2.699 -10.701 0.398 1.00 85.25 179 GLU A C 1
ATOM 1430 O O . GLU A 1 179 ? -2.436 -10.798 1.594 1.00 85.25 179 GLU A O 1
ATOM 1435 N N . LEU A 1 180 ? -3.533 -11.557 -0.203 1.00 85.25 180 LEU A N 1
ATOM 1436 C CA . LEU A 1 180 ? -4.226 -12.641 0.489 1.00 85.25 180 LEU A CA 1
ATOM 1437 C C . LEU A 1 180 ? -3.508 -13.982 0.259 1.00 85.25 180 LEU A C 1
ATOM 1439 O O . LEU A 1 180 ? -3.863 -14.717 -0.672 1.00 85.25 180 LEU A O 1
ATOM 1443 N N . PRO A 1 181 ? -2.556 -14.378 1.133 1.00 67.19 181 PRO A N 1
ATOM 1444 C CA . PRO A 1 181 ? -1.826 -15.640 0.990 1.00 67.19 181 PRO A CA 1
ATOM 1445 C C . PRO A 1 181 ? -2.753 -16.861 1.035 1.00 67.19 181 PRO A C 1
ATOM 1447 O O . PRO A 1 181 ? -2.409 -17.916 0.511 1.00 67.19 181 PRO A O 1
ATOM 1450 N N . PHE A 1 182 ? -3.956 -16.713 1.598 1.00 54.50 182 PHE A N 1
ATOM 1451 C CA . PHE A 1 182 ? -4.967 -17.765 1.655 1.00 54.50 182 PHE A CA 1
ATOM 1452 C C . PHE A 1 182 ? -5.352 -18.322 0.273 1.00 54.50 182 PHE A C 1
ATOM 1454 O O . PHE A 1 182 ? -5.602 -19.518 0.143 1.00 54.50 182 PHE A O 1
ATOM 1461 N N . PHE A 1 183 ? -5.349 -17.496 -0.779 1.00 51.06 183 PHE A N 1
ATOM 1462 C CA . PHE A 1 183 ? -5.659 -17.960 -2.136 1.00 51.06 183 PHE A CA 1
ATOM 1463 C C . PHE A 1 183 ? -4.486 -18.660 -2.827 1.00 51.06 183 PHE A C 1
ATOM 1465 O O . PHE A 1 183 ? -4.700 -19.357 -3.816 1.00 51.06 183 PHE A O 1
ATOM 1472 N N . LYS A 1 184 ? -3.264 -18.519 -2.303 1.00 53.66 184 LYS A N 1
ATOM 1473 C CA . LYS A 1 184 ? -2.064 -19.147 -2.866 1.00 53.66 184 LYS A CA 1
ATOM 1474 C C . LYS A 1 184 ? -2.026 -20.662 -2.628 1.00 53.66 184 LYS A C 1
ATOM 1476 O O . LYS A 1 184 ? -1.436 -21.379 -3.425 1.00 53.66 184 LYS A O 1
ATOM 1481 N N . ASN A 1 185 ? -2.693 -21.151 -1.578 1.00 56.09 185 ASN A N 1
ATOM 1482 C CA . ASN A 1 185 ? -2.630 -22.555 -1.152 1.00 56.09 185 ASN A CA 1
ATOM 1483 C C . ASN A 1 185 ? -3.774 -23.446 -1.677 1.00 56.09 185 ASN A C 1
ATOM 1485 O O . ASN A 1 185 ? -3.816 -24.618 -1.327 1.00 56.09 185 ASN A O 1
ATOM 1489 N N . ARG A 1 186 ? -4.720 -22.930 -2.480 1.00 53.59 186 ARG A N 1
ATOM 1490 C CA . ARG A 1 186 ? -5.843 -23.732 -3.029 1.00 53.59 186 ARG A CA 1
ATOM 1491 C C . ARG A 1 186 ? -5.676 -24.157 -4.491 1.00 53.59 186 ARG A C 1
ATOM 1493 O O . ARG A 1 186 ? -6.562 -24.813 -5.024 1.00 53.59 186 ARG A O 1
ATOM 1500 N N . SER A 1 187 ? -4.591 -23.755 -5.144 1.00 51.91 187 SER A N 1
ATOM 1501 C CA . SER A 1 187 ? -4.319 -24.058 -6.556 1.00 51.91 187 SER A CA 1
ATOM 1502 C C . SER A 1 187 ? -3.080 -24.936 -6.758 1.00 51.91 187 SER A C 1
ATOM 1504 O O . SER A 1 187 ? -2.509 -24.913 -7.845 1.00 51.91 187 SER A O 1
ATOM 1506 N N . ALA A 1 188 ? -2.647 -25.640 -5.709 1.00 46.97 188 ALA A N 1
ATOM 1507 C CA . ALA A 1 188 ? -1.600 -26.656 -5.760 1.00 46.97 188 ALA A CA 1
ATOM 1508 C C . ALA A 1 188 ? -2.233 -28.042 -5.618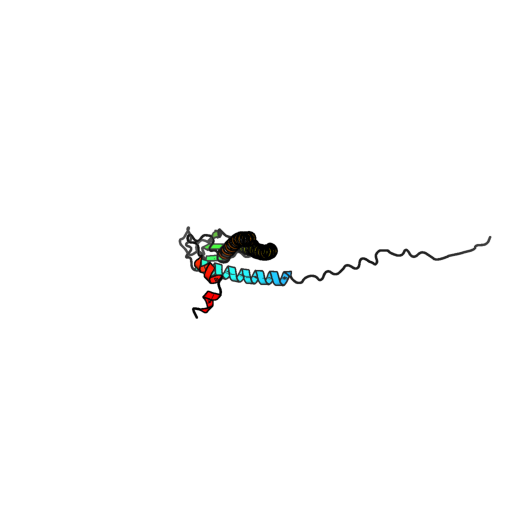 1.00 46.97 188 ALA A C 1
ATOM 1510 O O . ALA A 1 188 ? -3.158 -28.159 -4.780 1.00 46.97 188 ALA A O 1
#